Protein AF-A0A6A4H9W7-F1 (afdb_monomer_lite)

Organism: NCBI:txid1447944

Sequence (254 aa):
LDEHKLVAQNRPMTDRIWMNIAPTLEKIMEGIKAQRILRERDEMRRKRLIVLDDVLREFGYTQPRGYIAPPAVDLAPMAPFKAIILDVPVDQGAIREHFNDVLPNLPSICDQFRAEQKRRLIQLVRAEYGQDADEDHLHLATSIFRCSQCSKTLIYPETLDHECCTYPGWLSTTPWFRWGGGLVLDKTRSSLMTSLLDCCGLDPKTTTFESLQELNPLVECQTCKTDDYGRVFIRWPELVCFMLYSYLICHFTD

pLDDT: mean 81.55, std 14.86, range [28.44, 94.88]

Radius of gyration: 27.93 Å; chains: 1; bounding box: 68×49×84 Å

Foldseek 3Di:
DCPDPLNPDPDDDDPVSCVVCVVVVVVVVVVVVVVVVVVLLLVQLVLQLVLQQVLQVVVVVVDDPPDDFARSVQCCVPPPNVCVRRVPDSVVGNDNVSCVVVSVCRVVSRVVLVVVVLVVLQVLVCVPVNDPGDSLNQQFPLQWKAFQPPRDIDGPPVLRVDCVQRPDPSDDPDPCNHGPSGIHGDNVLSVVSCVVCVVVVHHRRNHGPVNCVVVFDWDWDPPDADPVPGTDIDTPVCVSVVVPPDPPPPDPDD

Structure (mmCIF, N/CA/C/O backbone):
data_AF-A0A6A4H9W7-F1
#
_entry.id   AF-A0A6A4H9W7-F1
#
loop_
_atom_site.group_PDB
_atom_site.id
_atom_site.type_symbol
_atom_site.label_atom_id
_atom_site.label_alt_id
_atom_site.label_comp_id
_atom_site.label_asym_id
_atom_site.label_entity_id
_atom_site.label_seq_id
_atom_site.pdbx_PDB_ins_code
_atom_site.Cartn_x
_atom_site.Cartn_y
_atom_site.Cartn_z
_atom_site.occupancy
_atom_site.B_iso_or_equiv
_atom_site.auth_seq_id
_atom_site.auth_comp_id
_atom_site.auth_asym_id
_atom_site.auth_atom_id
_atom_site.pdbx_PDB_model_num
ATOM 1 N N . LEU A 1 1 ? 20.939 17.093 -34.263 1.00 69.25 1 LEU A N 1
ATOM 2 C CA . LEU A 1 1 ? 22.351 17.087 -34.724 1.00 69.25 1 LEU A CA 1
ATOM 3 C C . LEU A 1 1 ? 22.573 18.145 -35.786 1.00 69.25 1 LEU A C 1
ATOM 5 O O . LEU A 1 1 ? 23.626 18.763 -35.776 1.00 69.25 1 LEU A O 1
ATOM 9 N N . ASP A 1 2 ? 21.574 18.376 -36.629 1.00 71.12 2 ASP A N 1
ATOM 10 C CA . ASP A 1 2 ? 21.617 19.299 -37.766 1.00 71.12 2 ASP A CA 1
ATOM 11 C C . ASP A 1 2 ? 21.993 20.740 -37.388 1.00 71.12 2 ASP A C 1
ATOM 13 O O . ASP A 1 2 ? 22.651 21.420 -38.161 1.00 71.12 2 ASP A O 1
ATOM 17 N N . GLU A 1 3 ? 21.684 21.175 -36.165 1.00 76.50 3 GLU A N 1
ATOM 18 C CA . GLU A 1 3 ? 22.042 22.504 -35.638 1.00 76.50 3 GLU A CA 1
ATOM 19 C C . GLU A 1 3 ? 23.391 22.540 -34.889 1.00 76.50 3 GLU A C 1
ATOM 21 O O . GLU A 1 3 ? 23.820 23.582 -34.392 1.00 76.50 3 GLU A O 1
ATOM 26 N N . HIS A 1 4 ? 24.085 21.407 -34.749 1.00 78.62 4 HIS A N 1
ATOM 27 C CA . HIS A 1 4 ? 25.337 21.352 -33.998 1.00 78.62 4 HIS A CA 1
ATOM 28 C C . HIS A 1 4 ? 26.438 22.110 -34.749 1.00 78.62 4 HIS A C 1
ATOM 30 O O . HIS A 1 4 ? 26.691 21.830 -35.914 1.00 78.62 4 HIS A O 1
ATOM 36 N N . LYS A 1 5 ? 27.179 22.999 -34.075 1.00 83.56 5 LYS A N 1
ATOM 37 C CA . LYS A 1 5 ? 28.224 23.875 -34.663 1.00 83.56 5 LYS A CA 1
ATOM 38 C C . LYS A 1 5 ? 29.310 23.184 -35.511 1.00 83.56 5 LYS A C 1
ATOM 40 O O . LYS A 1 5 ? 30.001 23.835 -36.289 1.00 83.56 5 LYS A O 1
ATOM 45 N N . LEU A 1 6 ? 29.519 21.878 -35.318 1.00 80.81 6 LEU A N 1
ATOM 46 C CA . LEU A 1 6 ? 30.457 21.080 -36.125 1.00 80.81 6 LEU A CA 1
ATOM 47 C C . LEU A 1 6 ? 29.834 20.538 -37.422 1.00 80.81 6 LEU A C 1
ATOM 49 O O . LEU A 1 6 ? 30.569 20.211 -38.342 1.00 80.81 6 LEU A O 1
ATOM 53 N N . VAL A 1 7 ? 28.505 20.449 -37.479 1.00 79.50 7 VAL A N 1
ATOM 54 C CA . VAL A 1 7 ? 27.709 19.956 -38.614 1.00 79.50 7 VAL A CA 1
ATOM 55 C C . VAL A 1 7 ? 27.140 21.134 -39.414 1.00 79.50 7 VAL A C 1
ATOM 57 O O . VAL A 1 7 ? 27.243 21.158 -40.635 1.00 79.50 7 VAL A O 1
ATOM 60 N N . ALA A 1 8 ? 26.627 22.158 -38.727 1.00 80.62 8 ALA A N 1
ATOM 61 C CA . ALA A 1 8 ? 26.077 23.383 -39.303 1.00 80.62 8 ALA A CA 1
ATOM 62 C C . ALA A 1 8 ? 27.180 24.389 -39.691 1.00 80.62 8 ALA A C 1
ATOM 64 O O . ALA A 1 8 ? 27.265 25.486 -39.136 1.00 80.62 8 ALA A O 1
ATOM 65 N N . GLN A 1 9 ? 28.074 24.006 -40.608 1.00 79.31 9 GLN A N 1
ATOM 66 C CA . GLN A 1 9 ? 29.119 24.892 -41.129 1.00 79.31 9 GLN A CA 1
ATOM 67 C C . GLN A 1 9 ? 28.846 25.269 -42.585 1.00 79.31 9 GLN A C 1
ATOM 69 O O . GLN A 1 9 ? 28.689 24.407 -43.439 1.00 79.31 9 GLN A O 1
ATOM 74 N N . ASN A 1 10 ? 28.915 26.566 -42.899 1.00 80.00 10 ASN A N 1
ATOM 75 C CA . ASN A 1 10 ? 28.773 27.081 -44.270 1.00 80.00 10 ASN A CA 1
ATOM 76 C C . ASN A 1 10 ? 30.019 26.837 -45.152 1.00 80.00 10 ASN A C 1
ATOM 78 O O . ASN A 1 10 ? 30.147 27.425 -46.224 1.00 80.00 10 ASN A O 1
ATOM 82 N N . ARG A 1 11 ? 30.982 26.029 -44.688 1.00 79.62 11 ARG A N 1
ATOM 83 C CA . ARG A 1 11 ? 32.226 25.715 -45.405 1.00 79.62 11 ARG A CA 1
ATOM 84 C C . ARG A 1 11 ? 32.108 24.332 -46.050 1.00 79.62 11 ARG A C 1
ATOM 86 O O . ARG A 1 11 ? 31.552 23.439 -45.416 1.00 79.62 11 ARG A O 1
ATOM 93 N N . PRO A 1 12 ? 32.656 24.127 -47.262 1.00 80.75 12 PRO A N 1
ATOM 94 C CA . PRO A 1 12 ? 32.635 22.819 -47.903 1.00 80.75 12 PRO A CA 1
ATOM 95 C C . PRO A 1 12 ? 33.362 21.786 -47.034 1.00 80.75 12 PRO A C 1
ATOM 97 O O . PRO A 1 12 ? 34.477 22.026 -46.561 1.00 80.75 12 PRO A O 1
ATOM 100 N N . MET A 1 13 ? 32.715 20.640 -46.820 1.00 83.31 13 MET A N 1
ATOM 101 C CA . MET A 1 13 ? 33.273 19.530 -46.054 1.00 83.31 13 MET A CA 1
ATOM 102 C C . MET A 1 13 ? 34.411 18.896 -46.858 1.00 83.31 13 MET A C 1
ATOM 104 O O . MET A 1 13 ? 34.181 18.311 -47.912 1.00 83.31 13 MET A O 1
ATOM 108 N N . THR A 1 14 ? 35.644 19.044 -46.377 1.00 89.88 14 THR A N 1
ATOM 109 C CA . THR A 1 14 ? 36.834 18.404 -46.963 1.00 89.88 14 THR A CA 1
ATOM 110 C C . THR A 1 14 ? 37.292 17.258 -46.074 1.00 89.88 14 THR A C 1
ATOM 112 O O . THR A 1 14 ? 37.045 17.297 -44.868 1.00 89.88 14 THR A O 1
ATOM 115 N N . ASP A 1 15 ? 38.032 16.292 -46.620 1.00 88.19 15 ASP A N 1
ATOM 116 C CA . ASP A 1 15 ? 38.557 15.149 -45.853 1.00 88.19 15 ASP A CA 1
ATOM 117 C C . ASP A 1 15 ? 39.353 15.589 -44.617 1.00 88.19 15 ASP A C 1
ATOM 119 O O . ASP A 1 15 ? 39.224 15.018 -43.536 1.00 88.19 15 ASP A O 1
ATOM 123 N N . ARG A 1 16 ? 40.113 16.685 -44.735 1.00 84.81 16 ARG A N 1
ATOM 124 C CA . ARG A 1 16 ? 40.860 17.272 -43.616 1.00 84.81 16 ARG A CA 1
ATOM 125 C C . ARG A 1 16 ? 39.945 17.835 -42.524 1.00 84.81 16 ARG A C 1
ATOM 127 O O . ARG A 1 16 ? 40.266 17.714 -41.345 1.00 84.81 16 ARG A O 1
ATOM 134 N N . ILE A 1 17 ? 38.840 18.488 -42.890 1.00 84.00 17 ILE A N 1
ATOM 135 C CA . ILE A 1 17 ? 37.857 18.993 -41.917 1.00 84.00 17 ILE A CA 1
ATOM 136 C C . ILE A 1 17 ? 37.134 17.812 -41.269 1.00 84.00 17 ILE A C 1
ATOM 138 O O . ILE A 1 17 ? 37.017 17.785 -40.045 1.00 84.00 17 ILE A O 1
ATOM 142 N N . TRP A 1 18 ? 36.739 16.817 -42.067 1.00 84.19 18 TRP A N 1
ATOM 143 C CA . TRP A 1 18 ? 36.105 15.590 -41.601 1.00 84.19 18 TRP A CA 1
ATOM 144 C C . TRP A 1 18 ? 36.966 14.853 -40.571 1.00 84.19 18 TRP A C 1
ATOM 146 O O . TRP A 1 18 ? 36.490 14.602 -39.469 1.00 84.19 18 TRP A O 1
ATOM 156 N N . MET A 1 19 ? 38.251 14.612 -40.856 1.00 90.69 19 MET A N 1
ATOM 157 C CA . MET A 1 19 ? 39.181 13.967 -39.916 1.00 90.69 19 MET A CA 1
ATOM 158 C C . MET A 1 19 ? 39.277 14.688 -38.563 1.00 90.69 19 MET A C 1
ATOM 160 O O . MET A 1 19 ? 39.480 14.042 -37.538 1.00 90.69 19 MET A O 1
ATOM 164 N N . ASN A 1 20 ? 39.110 16.014 -38.540 1.00 87.25 20 ASN A N 1
ATOM 165 C CA . ASN A 1 20 ? 39.153 16.793 -37.302 1.00 87.25 20 ASN A CA 1
ATOM 166 C C . ASN A 1 20 ? 37.836 16.737 -36.514 1.00 87.25 20 ASN A C 1
ATOM 168 O O . ASN A 1 20 ? 37.859 16.750 -35.283 1.00 87.25 20 ASN A O 1
ATOM 172 N N . ILE A 1 21 ? 36.685 16.711 -37.194 1.00 88.38 21 ILE A N 1
ATOM 173 C CA . ILE A 1 21 ? 35.373 16.740 -36.527 1.00 88.38 21 ILE A CA 1
ATOM 174 C C . ILE A 1 21 ? 34.824 15.342 -36.221 1.00 88.38 21 ILE A C 1
ATOM 176 O O . ILE A 1 21 ? 34.081 15.202 -35.248 1.00 88.38 21 ILE A O 1
ATOM 180 N N . ALA A 1 22 ? 35.199 14.318 -36.996 1.00 88.50 22 ALA A N 1
ATOM 181 C CA . ALA A 1 22 ? 34.663 12.961 -36.900 1.00 88.50 22 ALA A CA 1
ATOM 182 C C . ALA A 1 22 ? 34.799 12.355 -35.492 1.00 88.50 22 ALA A C 1
ATOM 184 O O . ALA A 1 22 ? 33.765 11.967 -34.954 1.00 88.50 22 ALA A O 1
ATOM 185 N N . PRO A 1 23 ? 35.960 12.401 -34.802 1.00 92.62 23 PRO A N 1
ATOM 186 C CA . PRO A 1 23 ? 36.072 11.833 -33.452 1.00 92.62 23 PRO A CA 1
ATOM 187 C C . PRO A 1 23 ? 35.140 12.506 -32.434 1.00 92.62 23 PRO A C 1
ATOM 189 O O . PRO A 1 23 ? 34.625 11.880 -31.507 1.00 92.62 23 PRO A O 1
ATOM 192 N N . THR A 1 24 ? 34.896 13.811 -32.602 1.00 88.88 24 THR A N 1
ATOM 193 C CA . THR A 1 24 ? 33.983 14.553 -31.723 1.00 88.88 24 THR A CA 1
ATOM 194 C C . THR A 1 24 ? 32.530 14.189 -32.015 1.00 88.88 24 THR A C 1
ATOM 196 O O . THR A 1 24 ? 31.740 14.023 -31.086 1.00 88.88 24 THR A O 1
ATOM 199 N N . LEU A 1 25 ? 32.170 14.051 -33.294 1.00 88.88 25 LEU A N 1
ATOM 200 C CA . LEU A 1 25 ? 30.832 13.630 -33.701 1.00 88.88 25 LEU A CA 1
ATOM 201 C C . LEU A 1 25 ? 30.546 12.184 -33.295 1.00 88.88 25 LEU A C 1
ATOM 203 O O . LEU A 1 25 ? 29.461 11.929 -32.789 1.00 88.88 25 LEU A O 1
ATOM 207 N N . GLU A 1 26 ? 31.506 11.271 -33.432 1.00 92.25 26 GLU A N 1
ATOM 208 C CA . GLU A 1 26 ? 31.395 9.882 -32.972 1.00 92.25 26 GLU A CA 1
ATOM 209 C C . GLU A 1 26 ? 31.066 9.824 -31.480 1.00 92.25 26 GLU A C 1
ATOM 211 O O . GLU A 1 26 ? 30.055 9.237 -31.101 1.00 92.25 26 GLU A O 1
ATOM 216 N N . LYS A 1 27 ? 31.809 10.558 -30.642 1.00 92.88 27 LYS A N 1
ATOM 217 C CA . LYS A 1 27 ? 31.527 10.651 -29.202 1.00 92.88 27 LYS A CA 1
ATOM 218 C C . LYS A 1 27 ? 30.125 11.199 -28.900 1.00 92.88 27 LYS A C 1
ATOM 220 O O . LYS A 1 27 ? 29.446 10.725 -27.988 1.00 92.88 27 LYS A O 1
ATOM 225 N N . ILE A 1 28 ? 29.672 12.208 -29.650 1.00 89.88 28 ILE A N 1
ATOM 226 C CA . ILE A 1 28 ? 28.313 12.758 -29.504 1.00 89.88 28 ILE A CA 1
ATOM 227 C C . ILE A 1 28 ? 27.265 11.709 -29.908 1.00 89.88 28 ILE A C 1
ATOM 229 O O . ILE A 1 28 ? 26.281 11.516 -29.193 1.00 89.88 28 ILE A O 1
ATOM 233 N N . MET A 1 29 ? 27.478 11.014 -31.026 1.00 89.81 29 MET A N 1
ATOM 234 C CA . MET A 1 29 ? 26.585 9.977 -31.546 1.00 89.81 29 MET A CA 1
ATOM 235 C C . MET A 1 29 ? 26.488 8.777 -30.604 1.00 89.81 29 MET A C 1
ATOM 237 O O . MET A 1 29 ? 25.392 8.257 -30.400 1.00 89.81 29 MET A O 1
ATOM 241 N N . GLU A 1 30 ? 27.592 8.369 -29.982 1.00 94.88 30 GLU A N 1
ATOM 242 C CA . GLU A 1 30 ? 27.612 7.341 -28.938 1.00 94.88 30 GLU A CA 1
ATOM 243 C C . GLU A 1 30 ? 26.755 7.748 -27.737 1.00 94.88 30 GLU A C 1
ATOM 245 O O . GLU A 1 30 ? 25.918 6.964 -27.282 1.00 94.88 30 GLU A O 1
ATOM 250 N N . GLY A 1 31 ? 26.888 8.996 -27.274 1.00 92.44 31 GLY A N 1
ATOM 251 C CA . GLY A 1 31 ? 26.052 9.541 -26.203 1.00 92.44 31 GLY A CA 1
ATOM 252 C C . GLY A 1 31 ? 24.564 9.553 -26.568 1.00 92.44 31 GLY A C 1
ATOM 253 O O . GLY A 1 31 ? 23.723 9.107 -25.785 1.00 92.44 31 GLY A O 1
ATOM 254 N N . ILE A 1 32 ? 24.227 9.996 -27.782 1.00 90.94 32 ILE A N 1
ATOM 255 C CA . ILE A 1 32 ? 22.845 10.005 -28.284 1.00 90.94 32 ILE A CA 1
ATOM 256 C C . ILE A 1 32 ? 22.293 8.580 -28.392 1.00 90.94 32 ILE A C 1
ATOM 258 O O . ILE A 1 32 ? 21.160 8.334 -27.979 1.00 90.94 32 ILE A O 1
ATOM 262 N N . LYS A 1 33 ? 23.083 7.628 -28.903 1.00 92.25 33 LYS A N 1
ATOM 263 C CA . LYS A 1 33 ? 22.702 6.214 -29.002 1.00 92.25 33 LYS A CA 1
ATOM 264 C C . LYS A 1 33 ? 22.449 5.612 -27.621 1.00 92.25 33 LYS A C 1
ATOM 266 O O . LYS A 1 33 ? 21.430 4.951 -27.440 1.00 92.25 33 LYS A O 1
ATOM 271 N N . ALA A 1 34 ? 23.318 5.874 -26.645 1.00 93.06 34 ALA A N 1
ATOM 272 C CA . ALA A 1 34 ? 23.137 5.408 -25.272 1.00 93.06 34 ALA A CA 1
ATOM 273 C C . ALA A 1 34 ? 21.833 5.949 -24.659 1.00 93.06 34 ALA A C 1
ATOM 275 O O . ALA A 1 34 ? 21.032 5.180 -24.129 1.00 93.06 34 ALA A O 1
ATOM 276 N N . GLN A 1 35 ? 21.564 7.249 -24.816 1.00 89.44 35 GLN A N 1
ATOM 277 C CA . GLN A 1 35 ? 20.316 7.876 -24.364 1.00 89.44 35 GLN A CA 1
ATOM 278 C C . GLN A 1 35 ? 19.082 7.327 -25.092 1.00 89.44 35 GLN A C 1
ATOM 280 O O . GLN A 1 35 ? 18.021 7.166 -24.490 1.00 89.44 35 GLN A O 1
ATOM 285 N N . ARG A 1 36 ? 19.194 7.022 -26.391 1.00 92.31 36 ARG A N 1
ATOM 286 C CA . ARG A 1 36 ? 18.116 6.390 -27.162 1.00 92.31 36 ARG A CA 1
ATOM 287 C C . ARG A 1 36 ? 17.779 5.006 -26.605 1.00 92.31 36 ARG A C 1
ATOM 289 O O . ARG A 1 36 ? 16.614 4.753 -26.333 1.00 92.31 36 ARG A O 1
ATOM 296 N N . ILE A 1 37 ? 18.788 4.166 -26.360 1.00 89.81 37 ILE A N 1
ATOM 297 C CA . ILE A 1 37 ? 18.612 2.810 -25.814 1.00 89.81 37 ILE A CA 1
ATOM 298 C C . ILE A 1 37 ? 17.965 2.848 -24.424 1.00 89.81 37 ILE A C 1
ATOM 300 O O . ILE A 1 37 ? 17.087 2.036 -24.140 1.00 89.81 37 ILE A O 1
ATOM 304 N N . LEU A 1 38 ? 18.375 3.779 -23.554 1.00 88.31 38 LEU A N 1
ATOM 305 C CA . LEU A 1 38 ? 17.760 3.940 -22.232 1.00 88.31 38 LEU A CA 1
ATOM 306 C C . LEU A 1 38 ? 16.280 4.325 -22.346 1.00 88.31 38 LEU A C 1
ATOM 308 O O . LEU A 1 38 ? 15.437 3.661 -21.750 1.00 88.31 38 LEU A O 1
ATOM 312 N N . ARG A 1 39 ? 15.955 5.320 -23.182 1.00 86.94 39 ARG A N 1
ATOM 313 C CA . ARG A 1 39 ? 14.565 5.741 -23.418 1.00 86.94 39 ARG A CA 1
ATOM 314 C C . ARG A 1 39 ? 13.701 4.622 -23.993 1.00 86.94 39 ARG A C 1
ATOM 316 O O . ARG A 1 39 ? 12.603 4.406 -23.500 1.00 86.94 39 ARG A O 1
ATOM 323 N N . GLU A 1 40 ? 14.198 3.899 -24.995 1.00 89.94 40 GLU A N 1
ATOM 324 C CA . GLU A 1 40 ? 13.488 2.764 -25.603 1.00 89.94 40 GLU A CA 1
ATOM 325 C C . GLU A 1 40 ? 13.207 1.661 -24.570 1.00 89.94 40 GLU A C 1
ATOM 327 O O . GLU A 1 40 ? 12.103 1.116 -24.523 1.00 89.94 40 GLU A O 1
ATOM 332 N N . ARG A 1 41 ? 14.178 1.361 -23.696 1.00 87.19 41 ARG A N 1
ATOM 333 C CA . ARG A 1 41 ? 14.009 0.393 -22.603 1.00 87.19 41 ARG A CA 1
ATOM 334 C C . ARG A 1 41 ? 12.977 0.852 -21.579 1.00 87.19 41 ARG A C 1
ATOM 336 O O . ARG A 1 41 ? 12.121 0.057 -21.199 1.00 87.19 41 ARG A O 1
ATOM 343 N N . ASP A 1 42 ? 13.039 2.105 -21.142 1.00 84.88 42 ASP A N 1
ATOM 344 C CA . ASP A 1 42 ? 12.112 2.635 -20.139 1.00 84.88 42 ASP A CA 1
ATOM 345 C C . ASP A 1 42 ? 10.689 2.762 -20.690 1.00 84.88 42 ASP A C 1
ATOM 347 O O . ASP A 1 42 ? 9.728 2.376 -20.021 1.00 84.88 42 ASP A O 1
ATOM 351 N N . GLU A 1 43 ? 10.536 3.199 -21.942 1.00 86.44 43 GLU A N 1
ATOM 352 C CA . GLU A 1 43 ? 9.240 3.213 -22.618 1.00 86.44 43 GLU A CA 1
ATOM 353 C C . GLU A 1 43 ? 8.658 1.798 -22.721 1.00 86.44 43 GLU A C 1
ATOM 355 O O . GLU A 1 43 ? 7.465 1.599 -22.473 1.00 86.44 43 GLU A O 1
ATOM 360 N N . MET A 1 44 ? 9.490 0.803 -23.041 1.00 89.94 44 MET A N 1
ATOM 361 C CA . MET A 1 44 ? 9.030 -0.576 -23.145 1.00 89.94 44 MET A CA 1
ATOM 362 C C . MET A 1 44 ? 8.622 -1.161 -21.792 1.00 89.94 44 MET A C 1
ATOM 364 O O . MET A 1 44 ? 7.556 -1.765 -21.683 1.00 89.94 44 MET A O 1
ATOM 368 N N . ARG A 1 45 ? 9.411 -0.925 -20.739 1.00 87.94 45 ARG A N 1
ATOM 369 C CA 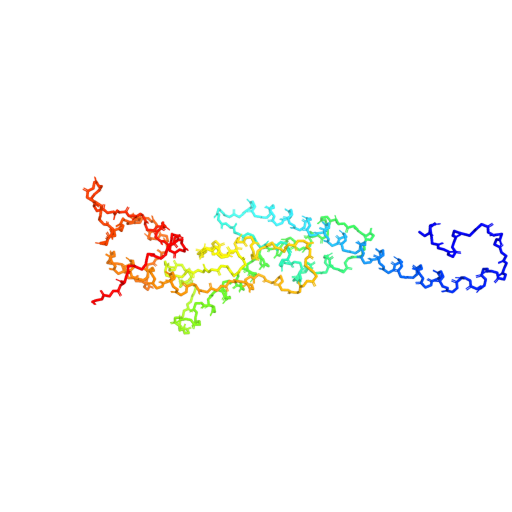. ARG A 1 45 ? 9.052 -1.307 -19.363 1.00 87.94 45 ARG A CA 1
ATOM 370 C C . ARG A 1 45 ? 7.717 -0.700 -18.955 1.00 87.94 45 ARG A C 1
ATOM 372 O O . ARG A 1 45 ? 6.864 -1.409 -18.431 1.00 87.94 45 ARG A O 1
ATOM 379 N N . ARG A 1 46 ? 7.501 0.581 -19.265 1.00 85.44 46 ARG A N 1
ATOM 380 C CA . ARG A 1 46 ? 6.238 1.277 -18.997 1.00 85.44 46 ARG A CA 1
ATOM 381 C C . ARG A 1 46 ? 5.060 0.617 -19.714 1.00 85.44 46 ARG A C 1
ATOM 383 O O . ARG A 1 46 ? 4.028 0.387 -19.095 1.00 85.44 46 ARG A O 1
ATOM 390 N N . LYS A 1 47 ? 5.213 0.276 -20.997 1.00 87.88 47 LYS A N 1
ATOM 391 C CA . LYS A 1 47 ? 4.174 -0.438 -21.760 1.00 87.88 47 LYS A CA 1
ATOM 392 C C . LYS A 1 47 ? 3.858 -1.803 -21.141 1.00 87.88 47 LYS A C 1
ATOM 394 O O . LYS A 1 47 ? 2.692 -2.147 -21.012 1.00 87.88 47 LYS A O 1
ATOM 399 N N . ARG A 1 48 ? 4.870 -2.554 -20.701 1.00 90.19 48 ARG A N 1
ATOM 400 C CA . ARG A 1 48 ? 4.673 -3.861 -20.050 1.00 90.19 48 ARG A CA 1
ATOM 401 C C . ARG A 1 48 ? 4.019 -3.759 -18.672 1.00 90.19 48 ARG A C 1
ATOM 403 O O . ARG A 1 48 ? 3.213 -4.616 -18.335 1.00 90.19 48 ARG A O 1
ATOM 410 N N . LEU A 1 49 ? 4.332 -2.718 -17.897 1.00 88.44 49 LEU A N 1
ATOM 411 C CA . LEU A 1 49 ? 3.666 -2.444 -16.620 1.00 88.44 49 LEU A CA 1
ATOM 412 C C . LEU A 1 49 ? 2.172 -2.170 -16.802 1.00 88.44 49 LEU A C 1
ATOM 414 O O . LEU A 1 49 ? 1.384 -2.657 -16.005 1.00 88.44 49 LEU A O 1
ATOM 418 N N . ILE A 1 50 ? 1.786 -1.450 -17.862 1.00 89.00 50 ILE A N 1
ATOM 419 C CA . ILE A 1 50 ? 0.369 -1.224 -18.197 1.00 89.00 50 ILE A CA 1
ATOM 420 C C . ILE A 1 50 ? -0.333 -2.557 -18.485 1.00 89.00 50 ILE A C 1
ATOM 422 O O . ILE A 1 50 ? -1.406 -2.805 -17.955 1.00 89.00 50 ILE A O 1
ATOM 426 N N . VAL A 1 51 ? 0.303 -3.449 -19.251 1.00 91.88 51 VAL A N 1
ATOM 427 C CA . VAL A 1 51 ? -0.254 -4.785 -19.525 1.00 91.88 51 VAL A CA 1
ATOM 428 C C . VAL A 1 51 ? -0.408 -5.610 -18.242 1.00 91.88 51 VAL A C 1
ATOM 430 O O . VAL A 1 51 ? -1.419 -6.287 -18.069 1.00 91.88 51 VAL A O 1
ATOM 433 N N . LEU A 1 52 ? 0.568 -5.553 -17.329 1.00 90.38 52 LEU A N 1
ATOM 434 C CA . LEU A 1 52 ? 0.467 -6.221 -16.029 1.00 90.38 52 LEU A CA 1
ATOM 435 C C . LEU A 1 52 ? -0.657 -5.626 -15.167 1.00 90.38 52 LEU A C 1
ATOM 437 O O . LEU A 1 52 ? -1.365 -6.378 -14.504 1.00 90.38 52 LEU A O 1
ATOM 441 N N . ASP A 1 53 ? -0.840 -4.306 -15.186 1.00 88.88 53 ASP A N 1
ATOM 442 C CA . ASP A 1 53 ? -1.940 -3.638 -14.483 1.00 88.88 53 ASP A CA 1
ATOM 443 C C . ASP A 1 53 ? -3.307 -4.111 -14.994 1.00 88.88 53 ASP A C 1
ATOM 445 O O . ASP A 1 53 ? -4.172 -4.468 -14.196 1.00 88.88 53 ASP A O 1
ATOM 449 N N . ASP A 1 54 ? -3.476 -4.222 -16.315 1.00 90.44 54 ASP A N 1
ATOM 450 C CA . ASP A 1 54 ? -4.703 -4.747 -16.923 1.00 90.44 54 ASP A CA 1
ATOM 451 C C . ASP A 1 54 ? -4.961 -6.208 -16.512 1.00 90.44 54 ASP A C 1
ATOM 453 O O . ASP A 1 54 ? -6.075 -6.565 -16.125 1.00 90.44 54 ASP A O 1
ATOM 457 N N . VAL A 1 55 ? -3.920 -7.048 -16.516 1.00 91.88 55 VAL A N 1
ATOM 458 C CA . VAL A 1 55 ? -3.991 -8.441 -16.040 1.00 91.88 55 VAL A CA 1
ATOM 459 C C . VAL A 1 55 ? -4.412 -8.514 -14.568 1.00 91.88 55 VAL A C 1
ATOM 461 O O . VAL A 1 55 ? -5.275 -9.317 -14.210 1.00 91.88 55 VAL A O 1
ATOM 464 N N . LEU A 1 56 ? -3.818 -7.686 -13.706 1.00 90.06 56 LEU A N 1
ATOM 465 C CA . LEU A 1 56 ? -4.132 -7.644 -12.276 1.00 90.06 56 LEU A CA 1
ATOM 466 C C . LEU A 1 56 ? -5.549 -7.141 -12.017 1.00 90.06 56 LEU A C 1
ATOM 468 O O . LEU A 1 56 ? -6.231 -7.656 -11.131 1.00 90.06 56 LEU A O 1
ATOM 472 N N . ARG A 1 57 ? -6.012 -6.174 -12.809 1.00 89.62 57 ARG A N 1
ATOM 473 C CA . ARG A 1 57 ? -7.375 -5.651 -12.741 1.00 89.62 57 ARG A CA 1
ATOM 474 C C . ARG A 1 57 ? -8.401 -6.715 -13.110 1.00 89.62 57 ARG A C 1
ATOM 476 O O . ARG A 1 57 ? -9.375 -6.899 -12.384 1.00 89.62 57 ARG A O 1
ATOM 483 N N . GLU A 1 58 ? -8.161 -7.451 -14.192 1.00 90.50 58 GLU A N 1
ATOM 484 C CA . GLU A 1 58 ? -9.016 -8.570 -14.594 1.00 90.50 58 GLU A CA 1
ATOM 485 C C . GLU A 1 58 ? -9.036 -9.686 -13.555 1.00 90.50 58 GLU A C 1
ATOM 487 O O . GLU A 1 58 ? -10.103 -10.196 -13.213 1.00 90.50 58 GLU A O 1
ATOM 492 N N . PHE A 1 59 ? -7.871 -10.025 -13.003 1.00 90.69 59 PHE A N 1
ATOM 493 C CA . PHE A 1 59 ? -7.792 -10.954 -11.889 1.00 90.69 59 PHE A CA 1
ATOM 494 C C . PHE A 1 59 ? -8.604 -10.450 -10.691 1.00 90.69 59 PHE A C 1
ATOM 496 O O . PHE A 1 59 ? -9.394 -11.214 -10.140 1.00 90.69 59 PHE A O 1
ATOM 503 N N . GLY A 1 60 ? -8.506 -9.166 -10.344 1.00 89.88 60 GLY A N 1
ATOM 504 C CA . GLY A 1 60 ? -9.293 -8.537 -9.283 1.00 89.88 60 GLY A CA 1
ATOM 505 C C . GLY A 1 60 ? -10.807 -8.697 -9.462 1.00 89.88 60 GLY A C 1
ATOM 506 O O . GLY A 1 60 ? -11.504 -8.943 -8.481 1.00 89.88 60 GLY A O 1
ATOM 507 N N . TYR A 1 61 ? -11.327 -8.665 -10.696 1.00 89.75 61 TYR A N 1
ATOM 508 C CA . TYR A 1 61 ? -12.754 -8.910 -10.962 1.00 89.75 61 TYR A CA 1
ATOM 509 C C . TYR A 1 61 ? -13.213 -10.337 -10.639 1.00 89.75 61 TYR A C 1
ATOM 511 O O . TYR A 1 61 ? -14.404 -10.561 -10.432 1.00 89.75 61 TYR A O 1
ATOM 519 N N . THR A 1 62 ? -12.292 -11.302 -10.585 1.00 91.56 62 THR A N 1
ATOM 520 C CA . THR A 1 62 ? -12.598 -12.692 -10.199 1.00 91.56 62 THR A CA 1
ATOM 521 C C . THR A 1 62 ? -12.617 -12.905 -8.684 1.00 91.56 62 THR A C 1
ATOM 523 O O . THR A 1 62 ? -12.994 -13.981 -8.223 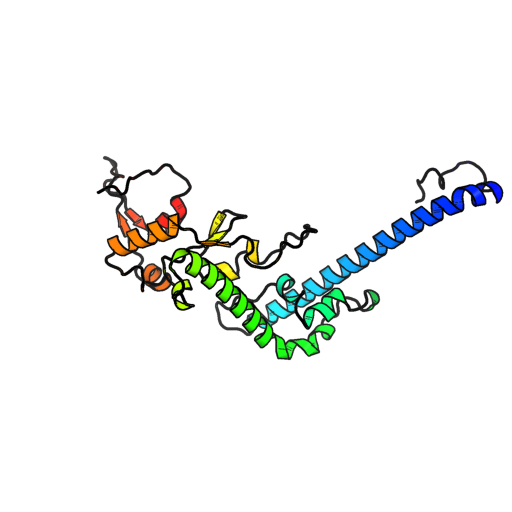1.00 91.56 62 THR A O 1
ATOM 526 N N . GLN A 1 63 ? -12.203 -11.903 -7.904 1.00 90.31 63 GLN A N 1
ATOM 527 C CA . GLN A 1 63 ? -12.042 -12.010 -6.458 1.00 90.31 63 GLN A CA 1
ATOM 528 C C . GLN A 1 63 ? -13.283 -11.519 -5.691 1.00 90.31 63 GLN A C 1
ATOM 530 O O . GLN A 1 63 ? -14.114 -10.786 -6.237 1.00 90.31 63 GLN A O 1
ATOM 535 N N . PRO A 1 64 ? -13.435 -11.901 -4.406 1.00 89.62 64 PRO A N 1
ATOM 536 C CA . PRO A 1 64 ? -14.500 -11.384 -3.553 1.00 89.62 64 PRO A CA 1
ATOM 537 C C . PRO A 1 64 ? -14.474 -9.855 -3.424 1.00 89.62 64 PRO A C 1
ATOM 539 O O . PRO A 1 64 ? -13.436 -9.208 -3.574 1.00 89.62 64 PRO A O 1
ATOM 542 N N . ARG A 1 65 ? -15.625 -9.268 -3.071 1.00 83.44 65 ARG A N 1
ATOM 543 C CA . ARG A 1 65 ? -15.712 -7.831 -2.769 1.00 83.44 65 ARG A CA 1
ATOM 544 C C . ARG A 1 65 ? -14.737 -7.458 -1.650 1.00 83.44 65 ARG A C 1
ATOM 546 O O . ARG A 1 65 ? -14.618 -8.184 -0.669 1.00 83.44 65 ARG A O 1
ATOM 553 N N . GLY A 1 66 ? -14.073 -6.315 -1.805 1.00 78.62 66 GLY A N 1
ATOM 554 C CA . GLY A 1 66 ? -13.060 -5.837 -0.859 1.00 78.62 66 GLY A CA 1
ATOM 555 C C . GLY A 1 66 ? -11.664 -6.430 -1.073 1.00 78.62 66 GLY A C 1
ATOM 556 O O . GLY A 1 66 ? -10.750 -6.102 -0.323 1.00 78.62 66 GLY A O 1
ATOM 557 N N . TYR A 1 67 ? -11.464 -7.276 -2.091 1.00 85.31 67 TYR A N 1
ATOM 558 C CA . TYR A 1 67 ? -10.126 -7.707 -2.482 1.00 85.31 67 TYR A CA 1
ATOM 559 C C . TYR A 1 67 ? -9.301 -6.526 -3.009 1.00 85.31 67 TYR A C 1
ATOM 561 O O . TYR A 1 67 ? -9.681 -5.883 -3.987 1.00 85.31 67 TYR A O 1
ATOM 569 N N . ILE A 1 68 ? -8.146 -6.282 -2.387 1.00 83.25 68 ILE A N 1
ATOM 570 C CA . ILE A 1 68 ? -7.179 -5.267 -2.814 1.00 83.25 68 ILE A CA 1
ATOM 571 C C . ILE A 1 68 ? -6.047 -5.978 -3.557 1.00 83.25 68 ILE A C 1
ATOM 573 O O . ILE A 1 68 ? -5.288 -6.753 -2.962 1.00 83.25 68 ILE A O 1
ATOM 577 N N . ALA A 1 69 ? -5.962 -5.739 -4.866 1.00 83.94 69 ALA A N 1
ATOM 578 C CA . ALA A 1 69 ? -4.903 -6.284 -5.702 1.00 83.94 69 ALA A CA 1
ATOM 579 C C . ALA A 1 69 ? -3.582 -5.533 -5.454 1.00 83.94 69 ALA A C 1
ATOM 581 O O . ALA A 1 69 ? -3.596 -4.311 -5.305 1.00 83.94 69 ALA A O 1
ATOM 582 N N . PRO A 1 70 ? -2.431 -6.228 -5.437 1.00 86.19 70 PRO A N 1
ATOM 583 C CA . PRO A 1 70 ? -1.138 -5.557 -5.436 1.00 86.19 70 PRO A CA 1
ATOM 584 C C . PRO A 1 70 ? -0.991 -4.668 -6.677 1.00 86.19 70 PRO A C 1
ATOM 586 O O . PRO A 1 70 ? -1.404 -5.084 -7.762 1.00 86.19 70 PRO A O 1
ATOM 589 N N . PRO A 1 71 ? -0.351 -3.496 -6.574 1.00 82.12 71 PRO A N 1
ATOM 590 C CA . PRO A 1 71 ? -0.065 -2.683 -7.745 1.00 82.12 71 PRO A CA 1
ATOM 591 C C . PRO A 1 71 ? 1.007 -3.359 -8.613 1.00 82.12 71 PRO A C 1
ATOM 593 O O . PRO A 1 71 ? 1.959 -3.969 -8.112 1.00 82.12 71 PRO A O 1
ATOM 596 N N . ALA A 1 72 ? 0.896 -3.206 -9.935 1.00 84.38 72 ALA A N 1
ATOM 597 C CA . ALA A 1 72 ? 1.816 -3.821 -10.899 1.00 84.38 72 ALA A CA 1
ATOM 598 C C . ALA A 1 72 ? 3.292 -3.503 -10.613 1.00 84.38 72 ALA A C 1
ATOM 600 O O . ALA A 1 72 ? 4.177 -4.329 -10.831 1.00 84.38 72 ALA A O 1
ATOM 601 N N . VAL A 1 73 ? 3.560 -2.307 -10.094 1.00 79.19 73 VAL A N 1
ATOM 602 C CA . VAL A 1 73 ? 4.906 -1.799 -9.811 1.00 79.19 73 VAL A CA 1
ATOM 603 C C . VAL A 1 73 ? 5.598 -2.513 -8.652 1.00 79.19 73 VAL A C 1
ATOM 605 O O . VAL A 1 73 ? 6.820 -2.638 -8.671 1.00 79.19 73 VAL A O 1
ATOM 608 N N . ASP A 1 74 ? 4.836 -3.031 -7.688 1.00 81.25 74 ASP A N 1
ATOM 609 C CA . ASP A 1 74 ? 5.368 -3.802 -6.566 1.00 81.25 74 ASP A CA 1
ATOM 610 C C . ASP A 1 74 ? 5.629 -5.260 -6.963 1.00 81.25 74 ASP A C 1
ATOM 612 O O . ASP A 1 74 ? 6.570 -5.882 -6.464 1.00 81.25 74 ASP A O 1
ATOM 616 N N . LEU A 1 75 ? 4.834 -5.801 -7.893 1.00 85.31 75 LEU A N 1
ATOM 617 C CA . LEU A 1 75 ? 5.043 -7.147 -8.430 1.00 85.31 75 LEU A CA 1
ATOM 618 C C . LEU A 1 75 ? 6.140 -7.192 -9.494 1.00 85.31 75 LEU A C 1
ATOM 620 O O . LEU A 1 75 ? 6.854 -8.185 -9.588 1.00 85.31 75 LEU A O 1
ATOM 624 N N . ALA A 1 76 ? 6.326 -6.121 -10.267 1.00 84.31 76 ALA A N 1
ATOM 625 C CA . ALA A 1 76 ? 7.335 -6.030 -11.319 1.00 84.31 76 ALA A CA 1
ATOM 626 C C . ALA A 1 76 ? 8.768 -6.423 -10.902 1.00 84.31 76 ALA A C 1
ATOM 628 O O . ALA A 1 76 ? 9.435 -7.079 -11.698 1.00 84.31 76 ALA A O 1
ATOM 629 N N . PRO A 1 77 ? 9.292 -6.078 -9.708 1.00 80.81 77 PRO A N 1
ATOM 630 C CA . PRO A 1 77 ? 10.612 -6.539 -9.271 1.00 80.81 77 PRO A CA 1
ATOM 631 C C . PRO A 1 77 ? 10.641 -7.994 -8.770 1.00 80.81 77 PRO A C 1
ATOM 633 O O . PRO A 1 77 ? 11.732 -8.522 -8.540 1.00 80.81 77 PRO A O 1
ATOM 636 N N . MET A 1 78 ? 9.491 -8.647 -8.581 1.00 83.69 78 MET A N 1
ATOM 637 C CA . MET A 1 78 ? 9.385 -10.021 -8.083 1.00 83.69 78 MET A CA 1
ATOM 638 C C . MET A 1 78 ? 9.482 -11.034 -9.227 1.00 83.69 78 MET A C 1
ATOM 640 O O . MET A 1 78 ? 9.044 -10.781 -10.348 1.00 83.69 78 MET A O 1
ATOM 644 N N . ALA A 1 79 ? 10.038 -12.216 -8.956 1.00 85.38 79 ALA A N 1
ATOM 645 C CA . ALA A 1 79 ? 9.921 -13.325 -9.896 1.00 85.38 79 ALA A CA 1
ATOM 646 C C . ALA A 1 79 ? 8.461 -13.824 -9.930 1.00 85.38 79 ALA A C 1
ATOM 648 O O . ALA A 1 79 ? 7.820 -13.865 -8.880 1.00 85.38 79 ALA A O 1
ATOM 649 N N . PRO A 1 80 ? 7.933 -14.224 -11.097 1.00 89.75 80 PRO A N 1
ATOM 650 C CA . PRO A 1 80 ? 8.578 -14.230 -12.416 1.00 89.75 80 PRO A CA 1
ATOM 651 C C . PRO A 1 80 ? 8.405 -12.920 -13.219 1.00 89.75 80 PRO A C 1
ATOM 653 O O . PRO A 1 80 ? 9.019 -12.778 -14.275 1.00 89.75 80 PRO A O 1
ATOM 656 N N . PHE A 1 81 ? 7.632 -11.940 -12.734 1.00 88.94 81 PHE A N 1
ATOM 657 C CA . PHE A 1 81 ? 7.354 -10.684 -13.453 1.00 88.94 81 PHE A CA 1
ATOM 658 C C . PHE A 1 81 ? 8.612 -9.902 -13.828 1.00 88.94 81 PHE A C 1
ATOM 660 O O . PHE A 1 81 ? 8.679 -9.347 -14.921 1.00 88.94 81 PHE A O 1
ATOM 667 N N . LYS A 1 82 ? 9.640 -9.915 -12.977 1.00 88.00 82 LYS A N 1
ATOM 668 C CA . LYS A 1 82 ? 10.924 -9.256 -13.233 1.00 88.00 82 LYS A CA 1
ATOM 669 C C . LYS A 1 82 ? 11.528 -9.651 -14.576 1.00 88.00 82 LYS A C 1
ATOM 671 O O . LYS A 1 82 ? 11.974 -8.770 -15.307 1.00 88.00 82 LYS A O 1
ATOM 676 N N . ALA A 1 83 ? 11.485 -10.938 -14.917 1.00 88.75 83 ALA A N 1
ATOM 677 C CA . ALA A 1 83 ? 12.018 -11.432 -16.182 1.00 88.75 83 ALA A CA 1
ATOM 678 C C . ALA A 1 83 ? 11.230 -10.870 -17.375 1.00 88.75 83 ALA A C 1
ATOM 680 O O . ALA A 1 83 ? 11.811 -10.401 -18.351 1.00 88.75 83 ALA A O 1
ATOM 681 N N . ILE A 1 84 ? 9.902 -10.823 -17.263 1.00 89.31 84 ILE A N 1
ATOM 682 C CA . ILE A 1 84 ? 9.020 -10.309 -18.316 1.00 89.31 84 ILE A CA 1
ATOM 683 C C . ILE A 1 84 ? 9.197 -8.794 -18.491 1.00 89.31 84 ILE A C 1
ATOM 685 O O . ILE A 1 84 ? 9.343 -8.293 -19.607 1.00 89.31 84 ILE A O 1
ATOM 689 N N . ILE A 1 85 ? 9.201 -8.044 -17.387 1.00 87.31 85 ILE A N 1
ATOM 690 C CA . ILE A 1 85 ? 9.244 -6.581 -17.414 1.00 87.31 85 ILE A CA 1
ATOM 691 C C . ILE A 1 85 ? 10.641 -6.075 -17.792 1.00 87.31 85 ILE A C 1
ATOM 693 O O . ILE A 1 85 ? 10.752 -5.193 -18.648 1.00 87.31 85 ILE A O 1
ATOM 697 N N . LEU A 1 86 ? 11.701 -6.614 -17.177 1.00 81.19 86 LEU A N 1
ATOM 698 C CA . LEU A 1 86 ? 13.060 -6.076 -17.291 1.0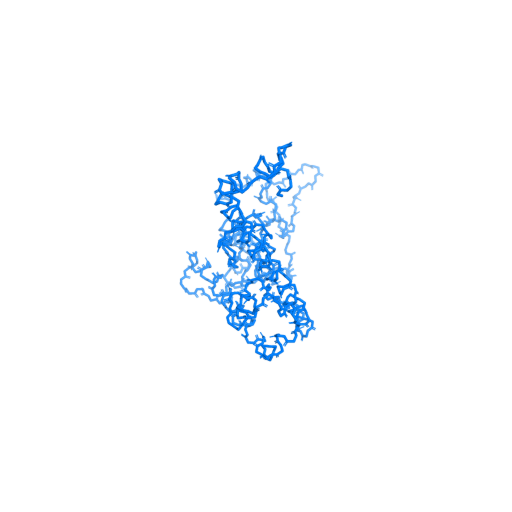0 81.19 86 LEU A CA 1
ATOM 699 C C . LEU A 1 86 ? 13.933 -6.781 -18.331 1.00 81.19 86 LEU A C 1
ATOM 701 O O . LEU A 1 86 ? 14.742 -6.092 -18.957 1.00 81.19 86 LEU A O 1
ATOM 705 N N . ASP A 1 87 ? 13.778 -8.097 -18.509 1.00 81.38 87 ASP A N 1
ATOM 706 C CA . ASP A 1 87 ? 14.757 -8.911 -19.244 1.00 81.38 87 ASP A CA 1
ATOM 707 C C . ASP A 1 87 ? 14.325 -9.217 -20.689 1.00 81.38 87 ASP A C 1
ATOM 709 O O . ASP A 1 87 ? 15.184 -9.409 -21.551 1.00 81.38 87 ASP A O 1
ATOM 713 N N . VAL A 1 88 ? 13.020 -9.190 -20.998 1.00 84.31 88 VAL A N 1
ATOM 714 C CA . VAL A 1 88 ? 12.532 -9.387 -22.376 1.00 84.31 88 VAL A CA 1
ATOM 715 C C . VAL A 1 88 ? 13.082 -8.282 -23.301 1.00 84.31 88 VAL A C 1
ATOM 717 O O . VAL A 1 88 ? 12.907 -7.091 -23.005 1.00 84.31 88 VAL A O 1
ATOM 720 N N . PRO A 1 89 ? 13.710 -8.628 -24.440 1.00 87.31 89 PRO A N 1
ATOM 721 C CA . PRO A 1 89 ? 14.210 -7.662 -25.421 1.00 87.31 89 PRO A CA 1
ATOM 722 C C . PRO A 1 89 ? 13.152 -6.652 -25.897 1.00 87.31 89 PRO A C 1
ATOM 724 O O . PRO A 1 89 ? 11.963 -6.956 -25.957 1.00 87.31 89 PRO A O 1
ATOM 727 N N . VAL A 1 90 ? 13.564 -5.414 -26.197 1.00 86.88 90 VAL A N 1
ATOM 728 C CA . VAL A 1 90 ? 12.638 -4.304 -26.523 1.00 86.88 90 VAL A CA 1
ATOM 729 C C . VAL A 1 90 ? 11.855 -4.554 -27.818 1.00 86.88 90 VAL A C 1
ATOM 731 O O . VAL A 1 90 ? 10.690 -4.179 -27.920 1.00 86.88 90 VAL A O 1
ATOM 734 N N . ASP A 1 91 ? 12.477 -5.211 -28.789 1.00 86.19 91 ASP A N 1
ATOM 735 C CA . ASP A 1 91 ? 11.911 -5.580 -30.091 1.00 86.19 91 ASP A CA 1
ATOM 736 C C . ASP A 1 91 ? 10.768 -6.601 -29.999 1.00 86.19 91 ASP A C 1
ATOM 738 O O . ASP A 1 91 ? 9.924 -6.649 -30.889 1.00 86.19 91 ASP A O 1
ATOM 742 N N . GLN A 1 92 ? 10.677 -7.349 -28.897 1.00 84.44 92 GLN A N 1
ATOM 743 C CA . GLN A 1 92 ? 9.554 -8.251 -28.618 1.00 84.44 92 GLN A CA 1
ATOM 744 C C . GLN A 1 92 ? 8.330 -7.525 -28.033 1.00 84.44 92 GLN A C 1
ATOM 746 O O . GLN A 1 92 ? 7.310 -8.149 -27.771 1.00 84.44 92 GLN A O 1
ATOM 751 N N . GLY A 1 93 ? 8.399 -6.209 -27.813 1.00 83.31 93 GLY A N 1
ATOM 752 C CA . GLY A 1 93 ? 7.239 -5.405 -27.430 1.00 83.31 93 GLY A CA 1
ATOM 753 C C . GLY A 1 93 ? 6.677 -5.681 -26.025 1.00 83.31 93 GLY A C 1
ATOM 754 O O . GLY A 1 93 ? 7.327 -6.266 -25.148 1.00 83.31 93 GLY A O 1
ATOM 755 N N . ALA A 1 94 ? 5.455 -5.189 -25.805 1.00 82.75 94 ALA A N 1
ATOM 756 C CA . ALA A 1 94 ? 4.652 -5.399 -24.602 1.00 82.75 94 ALA A CA 1
ATOM 757 C C . ALA A 1 94 ? 3.462 -6.296 -24.955 1.00 82.75 94 ALA A C 1
ATOM 759 O O . ALA A 1 94 ? 2.370 -5.819 -25.252 1.00 82.75 94 ALA A O 1
ATOM 760 N N . ILE A 1 95 ? 3.733 -7.596 -24.998 1.00 82.50 95 ILE A N 1
ATOM 761 C CA . ILE A 1 95 ? 2.803 -8.627 -25.449 1.00 82.50 95 ILE A CA 1
ATOM 762 C C . ILE A 1 95 ? 2.186 -9.287 -24.214 1.00 82.50 95 ILE A C 1
ATOM 764 O O . ILE A 1 95 ? 2.903 -9.699 -23.299 1.00 82.50 95 ILE A O 1
ATOM 768 N N . ARG A 1 96 ? 0.854 -9.362 -24.169 1.00 85.38 96 ARG A N 1
ATOM 769 C CA . ARG A 1 96 ? 0.103 -9.919 -23.034 1.00 85.38 96 ARG A CA 1
ATOM 770 C C . ARG A 1 96 ? 0.403 -11.397 -22.826 1.00 85.38 96 ARG A C 1
ATOM 772 O O . ARG A 1 96 ? 0.482 -11.867 -21.697 1.00 85.38 96 ARG A O 1
ATOM 779 N N . GLU A 1 97 ? 0.639 -12.100 -23.917 1.00 88.06 97 GLU A N 1
ATOM 780 C CA . GLU A 1 97 ? 0.950 -13.516 -23.969 1.00 88.06 97 GLU A CA 1
ATOM 781 C C . GLU A 1 97 ? 2.225 -13.856 -23.187 1.00 88.06 97 GLU A C 1
ATOM 783 O O . GLU A 1 97 ? 2.337 -14.966 -22.677 1.00 88.06 97 GLU A O 1
ATOM 788 N N . HIS A 1 98 ? 3.140 -12.895 -22.989 1.00 86.25 98 HIS A N 1
ATOM 789 C CA . HIS A 1 98 ? 4.310 -13.085 -22.126 1.00 86.25 98 HIS A CA 1
ATOM 790 C C . HIS A 1 98 ? 3.942 -13.362 -20.660 1.00 86.25 98 HIS A C 1
ATOM 792 O O . HIS A 1 98 ? 4.761 -13.900 -19.921 1.00 86.25 98 HIS A O 1
ATOM 798 N N . PHE A 1 99 ? 2.733 -13.000 -20.224 1.00 88.44 99 PHE A N 1
ATOM 799 C CA . PHE A 1 99 ? 2.264 -13.249 -18.863 1.00 88.44 99 PHE A CA 1
ATOM 800 C C . PHE A 1 99 ? 1.532 -14.585 -18.714 1.00 88.44 99 PHE A C 1
ATOM 802 O O . PHE A 1 99 ? 1.328 -15.005 -17.577 1.00 88.44 99 PHE A O 1
ATOM 809 N N . ASN A 1 100 ? 1.170 -15.272 -19.808 1.00 88.56 100 ASN A N 1
ATOM 810 C CA . ASN A 1 100 ? 0.327 -16.477 -19.780 1.00 88.56 100 ASN A CA 1
ATOM 811 C C . ASN A 1 100 ? 0.876 -17.576 -18.863 1.00 88.56 100 ASN A C 1
ATOM 813 O O . ASN A 1 100 ? 0.112 -18.182 -18.117 1.00 88.56 100 ASN A O 1
ATOM 817 N N . ASP A 1 101 ? 2.194 -17.775 -18.858 1.00 87.56 101 ASP A N 1
ATOM 818 C CA . ASP A 1 101 ? 2.851 -18.793 -18.028 1.00 87.56 101 ASP A CA 1
ATOM 819 C C . ASP A 1 101 ? 2.845 -18.436 -16.530 1.00 87.56 101 ASP A C 1
ATOM 821 O O . ASP A 1 101 ? 3.036 -19.291 -15.665 1.00 87.56 101 ASP A O 1
ATOM 825 N N . VAL A 1 102 ? 2.614 -17.162 -16.205 1.00 88.19 102 VAL A N 1
ATOM 826 C CA . VAL A 1 102 ? 2.603 -16.633 -14.836 1.00 88.19 102 VAL A CA 1
ATOM 827 C C . VAL A 1 102 ? 1.192 -16.553 -14.269 1.00 88.19 102 VAL A C 1
ATOM 829 O O . VAL A 1 102 ? 1.026 -16.711 -13.059 1.00 88.19 102 VAL A O 1
ATOM 832 N N . LEU A 1 103 ? 0.176 -16.352 -15.117 1.00 88.00 103 LEU A N 1
ATOM 833 C CA . LEU A 1 103 ? -1.224 -16.218 -14.693 1.00 88.00 103 LEU A CA 1
ATOM 834 C C . LEU A 1 103 ? -1.694 -17.337 -13.745 1.00 88.00 103 LEU A C 1
ATOM 836 O O . LEU A 1 103 ? -2.329 -17.002 -12.746 1.00 88.00 103 LEU A O 1
ATOM 840 N N . PRO A 1 104 ? -1.358 -18.630 -13.954 1.00 90.88 104 PRO A N 1
ATOM 841 C CA . PRO A 1 104 ? -1.770 -19.692 -13.032 1.00 90.88 104 PRO A CA 1
ATOM 842 C C . PRO A 1 104 ? -1.227 -19.521 -11.606 1.00 90.88 104 PRO A C 1
ATOM 844 O O . PRO A 1 104 ? -1.872 -19.931 -10.646 1.00 90.88 104 PRO A O 1
ATOM 847 N N . ASN A 1 105 ? -0.057 -18.894 -11.459 1.00 90.12 105 ASN A N 1
ATOM 848 C CA . ASN A 1 105 ? 0.596 -18.662 -10.169 1.00 90.12 105 ASN A CA 1
ATOM 849 C C . ASN A 1 105 ? 0.250 -17.294 -9.563 1.00 90.12 105 ASN A C 1
ATOM 851 O O . ASN A 1 105 ? 0.623 -17.018 -8.420 1.00 90.12 105 ASN A O 1
ATOM 855 N N . LEU A 1 106 ? -0.462 -16.440 -10.307 1.00 90.75 106 LEU A N 1
ATOM 856 C CA . LEU A 1 106 ? -0.809 -15.084 -9.895 1.00 90.75 106 LEU A CA 1
ATOM 857 C C . LEU A 1 106 ? -1.501 -15.025 -8.520 1.00 90.75 106 LEU A C 1
ATOM 859 O O . LEU A 1 106 ? -1.045 -14.224 -7.701 1.00 90.75 106 LEU A O 1
ATOM 863 N N . PRO A 1 107 ? -2.496 -15.884 -8.195 1.00 91.00 107 PRO A N 1
ATOM 864 C CA . PRO A 1 107 ? -3.133 -15.858 -6.878 1.00 91.00 107 PRO A CA 1
ATOM 865 C C . PRO A 1 107 ? -2.121 -16.032 -5.741 1.00 91.00 107 PRO A C 1
ATOM 867 O O . PRO A 1 107 ? -2.064 -15.212 -4.829 1.00 91.00 107 PRO A O 1
ATOM 870 N N . SER A 1 108 ? -1.242 -17.035 -5.848 1.00 90.94 108 SER A N 1
ATOM 871 C CA . SER A 1 108 ? -0.231 -17.305 -4.823 1.00 90.94 108 SER A CA 1
ATOM 872 C C . SER A 1 108 ? 0.761 -16.154 -4.664 1.00 90.94 108 SER A C 1
ATOM 874 O O . SER A 1 108 ? 1.213 -15.901 -3.548 1.00 90.94 108 SER A O 1
ATOM 876 N N . ILE A 1 109 ? 1.132 -15.469 -5.748 1.00 89.38 109 ILE A N 1
ATOM 877 C CA . ILE A 1 109 ? 2.061 -14.334 -5.674 1.00 89.38 109 ILE A CA 1
ATOM 878 C C . ILE A 1 109 ? 1.382 -13.138 -5.000 1.00 89.38 109 ILE A C 1
ATOM 880 O O . ILE A 1 109 ? 1.981 -12.493 -4.136 1.00 89.38 109 ILE A O 1
ATOM 884 N N . CYS A 1 110 ? 0.120 -12.864 -5.339 1.00 88.94 110 CYS A N 1
ATOM 885 C CA . CYS A 1 110 ? -0.655 -11.820 -4.680 1.00 88.94 110 CYS A CA 1
ATOM 886 C C . CYS A 1 110 ? -0.858 -12.117 -3.186 1.00 88.94 110 CYS A C 1
ATOM 888 O O . CYS A 1 110 ? -0.762 -11.207 -2.363 1.00 88.94 110 CYS A O 1
ATOM 890 N N . ASP A 1 111 ? -1.084 -13.375 -2.809 1.00 88.75 111 ASP A N 1
ATOM 891 C CA . ASP A 1 111 ? -1.196 -13.800 -1.408 1.00 88.75 111 ASP A CA 1
ATOM 892 C C . ASP A 1 111 ? 0.102 -13.560 -0.640 1.00 88.75 111 ASP A C 1
ATOM 894 O O . ASP A 1 111 ? 0.083 -12.972 0.442 1.00 88.75 111 ASP A O 1
ATOM 898 N N . GLN A 1 112 ? 1.239 -13.942 -1.226 1.00 88.75 112 GLN A N 1
ATOM 899 C CA . GLN A 1 112 ? 2.558 -13.705 -0.639 1.00 88.75 112 GLN A CA 1
ATOM 900 C C . GLN A 1 112 ? 2.845 -12.213 -0.464 1.00 88.75 112 GLN A C 1
ATOM 902 O O . GLN A 1 112 ? 3.322 -11.799 0.593 1.00 88.75 112 GLN A O 1
ATOM 907 N N . PHE A 1 113 ? 2.520 -11.393 -1.468 1.00 87.00 113 PHE A N 1
ATOM 908 C CA . PHE A 1 113 ? 2.665 -9.943 -1.367 1.00 87.00 113 PHE A CA 1
ATOM 909 C C . PHE A 1 113 ? 1.827 -9.377 -0.217 1.00 87.00 113 PHE A C 1
ATOM 911 O O . PHE A 1 113 ? 2.338 -8.615 0.603 1.00 87.00 113 PHE A O 1
ATOM 918 N N . ARG A 1 114 ? 0.553 -9.772 -0.120 1.00 86.19 114 ARG A N 1
ATOM 919 C CA . ARG A 1 114 ? -0.344 -9.310 0.947 1.00 86.19 114 ARG A CA 1
ATOM 920 C C . ARG A 1 114 ? 0.144 -9.757 2.321 1.00 86.19 114 ARG A C 1
ATOM 922 O O . ARG A 1 114 ? 0.168 -8.941 3.237 1.00 86.19 114 ARG A O 1
ATOM 929 N N . ALA A 1 115 ? 0.588 -11.005 2.461 1.00 88.56 115 ALA A N 1
ATOM 930 C CA . ALA A 1 115 ? 1.159 -11.516 3.705 1.00 88.56 115 ALA A CA 1
ATOM 931 C C . ALA A 1 115 ? 2.394 -10.709 4.141 1.00 88.56 115 ALA A C 1
ATOM 933 O O . ALA A 1 115 ? 2.529 -10.362 5.314 1.00 88.56 115 ALA A O 1
ATOM 934 N N . GLU A 1 116 ? 3.262 -10.339 3.198 1.00 87.44 116 GLU A N 1
ATOM 935 C CA . GLU A 1 116 ? 4.417 -9.482 3.467 1.00 87.44 116 GLU A CA 1
ATOM 936 C C . GLU A 1 116 ? 4.003 -8.074 3.923 1.00 87.44 116 GLU A C 1
ATOM 938 O O . GLU A 1 116 ? 4.593 -7.544 4.867 1.00 87.44 116 GLU A O 1
ATOM 943 N N . GLN A 1 117 ? 2.967 -7.481 3.321 1.00 87.00 117 GLN A N 1
ATOM 944 C CA . GLN A 1 117 ? 2.474 -6.169 3.755 1.00 87.00 117 GLN A CA 1
ATOM 945 C C . GLN A 1 117 ? 1.835 -6.218 5.144 1.00 87.00 117 GLN A C 1
ATOM 947 O O . GLN A 1 117 ? 2.158 -5.383 5.991 1.00 87.00 117 GLN A O 1
ATOM 952 N N . LYS A 1 118 ? 1.014 -7.238 5.432 1.00 89.94 118 LYS A N 1
ATOM 953 C CA . LYS A 1 118 ? 0.478 -7.466 6.783 1.00 89.94 118 LYS A CA 1
ATOM 954 C C . LYS A 1 118 ? 1.602 -7.606 7.800 1.00 89.94 118 LYS A C 1
ATOM 956 O O . LYS A 1 118 ? 1.587 -6.932 8.824 1.00 89.94 118 LYS A O 1
ATOM 961 N N . ARG A 1 119 ? 2.628 -8.406 7.493 1.00 90.44 119 ARG A N 1
ATOM 962 C CA . ARG A 1 119 ? 3.798 -8.590 8.362 1.00 90.44 119 ARG A CA 1
ATOM 963 C C . ARG A 1 119 ? 4.477 -7.260 8.694 1.00 90.44 119 ARG A C 1
ATOM 965 O O . ARG A 1 119 ? 4.883 -7.066 9.835 1.00 90.44 119 ARG A O 1
ATOM 972 N N . ARG A 1 120 ? 4.582 -6.336 7.734 1.00 89.44 120 ARG A N 1
ATOM 973 C CA . ARG A 1 120 ? 5.127 -4.989 7.979 1.00 89.44 120 ARG A CA 1
ATOM 974 C C . ARG A 1 120 ? 4.229 -4.142 8.866 1.00 89.44 120 ARG A C 1
ATOM 976 O O . ARG A 1 120 ? 4.737 -3.505 9.781 1.00 89.44 120 ARG A O 1
ATOM 983 N N . LEU A 1 121 ? 2.917 -4.152 8.637 1.00 91.06 121 LEU A N 1
ATOM 984 C CA . LEU A 1 121 ? 1.983 -3.436 9.507 1.00 91.06 121 LEU A CA 1
ATOM 985 C C . LEU A 1 121 ? 2.050 -3.975 10.938 1.00 91.06 121 LEU A C 1
ATOM 987 O O . LEU A 1 121 ? 2.184 -3.191 11.870 1.00 91.06 121 LEU A O 1
ATOM 991 N N . ILE A 1 122 ? 2.076 -5.299 11.111 1.00 92.56 122 ILE A N 1
ATOM 992 C CA . ILE A 1 122 ? 2.226 -5.944 12.422 1.00 92.56 122 ILE A CA 1
ATOM 993 C C . ILE A 1 122 ? 3.535 -5.505 13.086 1.00 92.56 122 ILE A C 1
ATOM 995 O O . ILE A 1 122 ? 3.552 -5.238 14.280 1.00 92.56 122 ILE A O 1
ATOM 999 N N . GLN A 1 123 ? 4.634 -5.372 12.336 1.00 90.94 123 GLN A N 1
ATOM 1000 C CA . GLN A 1 123 ? 5.889 -4.849 12.888 1.00 90.94 123 GLN A CA 1
ATOM 1001 C C . GLN A 1 123 ? 5.758 -3.410 13.406 1.00 90.94 123 GLN A C 1
ATOM 1003 O O . GLN A 1 123 ? 6.331 -3.104 14.451 1.00 90.94 123 GLN A O 1
ATOM 1008 N N . LEU A 1 124 ? 4.994 -2.550 12.724 1.00 90.38 124 LEU A N 1
ATOM 1009 C CA . LEU A 1 124 ? 4.705 -1.193 13.205 1.00 90.38 124 LEU A CA 1
ATOM 1010 C C . LEU A 1 124 ? 3.863 -1.216 14.485 1.00 90.38 124 LEU A C 1
ATOM 1012 O O . LEU A 1 124 ? 4.155 -0.469 15.412 1.00 90.38 124 LEU A O 1
ATOM 1016 N N . VAL A 1 125 ? 2.863 -2.099 14.562 1.00 90.69 125 VAL A N 1
ATOM 1017 C CA . VAL A 1 125 ? 2.046 -2.284 15.773 1.00 90.69 125 VAL A CA 1
ATOM 1018 C C . VAL A 1 125 ? 2.901 -2.814 16.933 1.00 90.69 125 VAL A C 1
ATOM 1020 O O . VAL A 1 125 ? 2.861 -2.263 18.032 1.00 90.69 125 VAL A O 1
ATOM 1023 N N . ARG A 1 126 ? 3.741 -3.830 16.694 1.00 90.56 126 ARG A N 1
ATOM 1024 C CA . ARG A 1 126 ? 4.626 -4.435 17.708 1.00 90.56 126 ARG A CA 1
ATOM 1025 C C . ARG A 1 126 ? 5.632 -3.463 18.299 1.00 90.56 126 ARG A C 1
ATOM 1027 O O . ARG A 1 126 ? 5.966 -3.574 19.477 1.00 90.56 126 ARG A O 1
ATOM 1034 N N . ALA A 1 127 ? 6.134 -2.536 17.485 1.00 85.06 127 ALA A N 1
ATOM 1035 C CA . ALA A 1 127 ? 7.061 -1.510 17.945 1.00 85.06 127 ALA A CA 1
ATOM 1036 C C . ALA A 1 127 ? 6.455 -0.631 19.053 1.00 85.06 127 ALA A C 1
ATOM 1038 O O . ALA A 1 127 ? 7.201 -0.072 19.851 1.00 85.06 127 ALA A O 1
ATOM 1039 N N . GLU A 1 128 ? 5.124 -0.545 19.121 1.00 76.50 128 GLU A N 1
ATOM 1040 C CA . GLU A 1 128 ? 4.405 0.325 20.051 1.00 76.50 128 GLU A CA 1
ATOM 1041 C C . GLU A 1 128 ? 3.699 -0.436 21.172 1.00 76.50 128 GLU A C 1
ATOM 1043 O O . GLU A 1 128 ? 3.791 -0.038 22.331 1.00 76.50 128 GLU A O 1
ATOM 1048 N N . TYR A 1 129 ? 3.031 -1.546 20.857 1.00 73.94 129 TYR A N 1
ATOM 1049 C CA . TYR A 1 129 ? 2.215 -2.289 21.826 1.00 73.94 129 TYR A CA 1
ATOM 1050 C C . TYR A 1 129 ? 2.900 -3.530 22.410 1.00 73.94 129 TYR A C 1
ATOM 1052 O O . TYR A 1 129 ? 2.340 -4.178 23.292 1.00 73.94 129 TYR A O 1
ATOM 1060 N N . GLY A 1 130 ? 4.117 -3.851 21.962 1.00 78.75 130 GLY A N 1
ATOM 1061 C CA . GLY A 1 130 ? 4.878 -5.014 22.417 1.00 78.75 130 GLY A CA 1
ATOM 1062 C C . GLY A 1 130 ? 4.874 -6.179 21.425 1.00 78.75 130 GLY A C 1
ATOM 1063 O O . GLY A 1 130 ? 4.146 -6.200 20.435 1.00 78.75 130 GLY A O 1
ATOM 1064 N N . GLN A 1 131 ? 5.741 -7.163 21.676 1.00 80.44 131 GLN A N 1
ATOM 1065 C CA . GLN A 1 131 ? 6.040 -8.249 20.729 1.00 80.44 131 GLN A CA 1
ATOM 1066 C C . GLN A 1 131 ? 4.873 -9.220 20.488 1.00 80.44 131 GLN A C 1
ATOM 1068 O O . GLN A 1 131 ? 4.890 -9.932 19.485 1.00 80.44 131 GLN A O 1
ATOM 1073 N N . ASP A 1 132 ? 3.866 -9.211 21.361 1.00 82.31 132 ASP A N 1
ATOM 1074 C CA . ASP A 1 132 ? 2.742 -10.150 21.328 1.00 82.31 132 ASP A CA 1
ATOM 1075 C C . ASP A 1 132 ? 1.663 -9.776 20.300 1.00 82.31 132 ASP A C 1
ATOM 1077 O O . ASP A 1 132 ? 0.742 -10.557 20.077 1.00 82.31 132 ASP A O 1
ATOM 1081 N N . ALA A 1 133 ? 1.773 -8.616 19.637 1.00 85.06 133 ALA A N 1
ATOM 1082 C CA . ALA A 1 133 ? 0.806 -8.230 18.615 1.00 85.06 133 ALA A CA 1
ATOM 1083 C C . ALA A 1 133 ? 0.837 -9.192 17.412 1.00 85.06 133 ALA A C 1
ATOM 1085 O O . ALA A 1 133 ? 1.899 -9.563 16.891 1.00 85.06 133 ALA A O 1
ATOM 1086 N N . ASP A 1 134 ? -0.343 -9.568 16.944 1.00 88.88 134 ASP A N 1
ATOM 1087 C CA . ASP A 1 134 ? -0.582 -10.469 15.820 1.00 88.88 134 ASP A CA 1
ATOM 1088 C C . ASP A 1 134 ? -1.417 -9.780 14.725 1.00 88.88 134 ASP A C 1
ATOM 1090 O O . ASP A 1 134 ? -1.468 -8.552 14.646 1.00 88.88 134 ASP A O 1
ATOM 1094 N N . GLU A 1 135 ? -2.003 -10.563 13.820 1.00 89.94 135 GLU A N 1
ATOM 1095 C CA . GLU A 1 135 ? -2.820 -10.032 12.728 1.00 89.94 135 GLU A CA 1
ATOM 1096 C C . GLU A 1 135 ? -4.130 -9.400 13.219 1.00 89.94 135 GLU A C 1
ATOM 1098 O O . GLU A 1 135 ? -4.532 -8.370 12.675 1.00 89.94 135 GLU A O 1
ATOM 1103 N N . ASP A 1 136 ? -4.745 -9.934 14.276 1.00 90.62 136 ASP A N 1
ATOM 1104 C CA . ASP A 1 136 ? -6.012 -9.423 14.814 1.00 90.62 136 ASP A CA 1
ATOM 1105 C C . ASP A 1 136 ? -5.842 -7.996 15.345 1.00 90.62 136 ASP A C 1
ATOM 1107 O O . ASP A 1 136 ? -6.738 -7.156 15.227 1.00 90.62 136 ASP A O 1
ATOM 1111 N N . HIS A 1 137 ? -4.637 -7.668 15.819 1.00 91.62 137 HIS A N 1
ATOM 1112 C CA . HIS A 1 137 ? -4.308 -6.318 16.253 1.00 91.62 137 HIS A CA 1
ATOM 1113 C C . HIS A 1 137 ? -4.415 -5.288 15.122 1.00 91.62 137 HIS A C 1
ATOM 1115 O O . HIS A 1 137 ? -4.692 -4.127 15.409 1.00 91.62 137 HIS A O 1
ATOM 1121 N N . LEU A 1 138 ? -4.256 -5.664 13.845 1.00 92.94 138 LEU A N 1
ATOM 1122 C CA . LEU A 1 138 ? -4.443 -4.732 12.723 1.00 92.94 138 LEU A CA 1
ATOM 1123 C C . LEU A 1 138 ? -5.888 -4.233 12.607 1.00 92.94 138 LEU A C 1
ATOM 1125 O O . LEU A 1 138 ? -6.107 -3.137 12.097 1.00 92.94 138 LEU A O 1
ATOM 1129 N N . HIS A 1 139 ? -6.854 -5.027 13.072 1.00 92.75 139 HIS A N 1
ATOM 1130 C CA . HIS A 1 139 ? -8.283 -4.737 12.984 1.00 92.75 139 HIS A CA 1
ATOM 1131 C C . HIS A 1 139 ? -8.825 -3.944 14.178 1.00 92.75 139 HIS A C 1
ATOM 1133 O O . HIS A 1 139 ? -9.972 -3.484 14.136 1.00 92.75 139 HIS A O 1
ATOM 1139 N N . LEU A 1 140 ? -8.028 -3.775 15.239 1.00 93.62 140 LEU A N 1
ATOM 1140 C CA . LEU A 1 140 ? -8.419 -2.987 16.404 1.00 93.62 140 LEU A CA 1
ATOM 1141 C C . LEU A 1 140 ? -8.700 -1.542 16.007 1.00 93.62 140 LEU A C 1
ATOM 1143 O O . LEU A 1 140 ? -7.979 -0.950 15.203 1.00 93.62 140 LEU A O 1
ATOM 1147 N N . ALA A 1 141 ? -9.714 -0.941 16.627 1.00 92.00 141 ALA A N 1
ATOM 1148 C CA . ALA A 1 141 ? -10.038 0.465 16.402 1.00 92.00 141 ALA A CA 1
ATOM 1149 C C . ALA A 1 141 ? -8.839 1.379 16.729 1.00 92.00 141 ALA A C 1
ATOM 1151 O O . ALA A 1 141 ? -8.650 2.416 16.095 1.00 92.00 141 ALA A O 1
ATOM 1152 N N . THR A 1 142 ? -7.994 0.968 17.680 1.00 91.62 142 THR A N 1
ATOM 1153 C CA . THR A 1 142 ? -6.783 1.677 18.118 1.00 91.62 142 THR A CA 1
ATOM 1154 C C . THR A 1 142 ? -5.609 1.573 17.138 1.00 91.62 142 THR A C 1
ATOM 1156 O O . THR A 1 142 ? -4.677 2.376 17.229 1.00 91.62 142 THR A O 1
ATOM 1159 N N . SER A 1 143 ? -5.645 0.662 16.162 1.00 93.25 143 SER A N 1
ATOM 1160 C CA . SER A 1 143 ? -4.586 0.477 15.161 1.00 93.25 143 SER A CA 1
ATOM 1161 C C . SER A 1 143 ? -4.725 1.452 13.995 1.00 93.25 143 SER A C 1
ATOM 1163 O O . SER A 1 143 ? -5.099 1.100 12.876 1.00 93.25 143 SER A O 1
ATOM 1165 N N . ILE A 1 144 ? -4.405 2.713 14.278 1.00 92.12 144 ILE A N 1
ATOM 1166 C CA . ILE A 1 144 ? -4.495 3.817 13.326 1.00 92.12 144 ILE A CA 1
ATOM 1167 C C . ILE A 1 144 ? -3.120 4.100 12.728 1.00 92.12 144 ILE A C 1
ATOM 1169 O O . ILE A 1 144 ? -2.136 4.320 13.434 1.00 92.12 144 ILE A O 1
ATOM 1173 N N . PHE A 1 145 ? -3.061 4.157 11.404 1.00 92.12 145 PHE A N 1
ATOM 1174 C CA . PHE A 1 145 ? -1.861 4.471 10.643 1.00 92.12 145 PHE A CA 1
ATOM 1175 C C . PHE A 1 145 ? -1.942 5.882 10.058 1.00 92.12 145 PHE A C 1
ATOM 1177 O O . PHE A 1 145 ? -3.016 6.425 9.789 1.00 92.12 145 PHE A O 1
ATOM 1184 N N . ARG A 1 146 ? -0.778 6.482 9.817 1.00 90.75 146 ARG A N 1
ATOM 1185 C CA . ARG A 1 146 ? -0.628 7.750 9.103 1.00 90.75 146 ARG A CA 1
ATOM 1186 C C . ARG A 1 146 ? 0.352 7.572 7.955 1.00 90.75 146 ARG A C 1
ATOM 1188 O O . ARG A 1 146 ? 1.426 6.999 8.132 1.00 90.75 146 ARG A O 1
ATOM 1195 N N . CYS A 1 147 ? 0.009 8.109 6.789 1.00 87.75 147 CYS A N 1
ATOM 1196 C CA . CYS A 1 147 ? 0.957 8.231 5.687 1.00 87.75 147 CYS A CA 1
ATOM 1197 C C . CYS A 1 147 ? 1.847 9.470 5.871 1.00 87.75 147 CYS A C 1
ATOM 1199 O O . CYS A 1 147 ? 1.343 10.580 5.998 1.00 87.75 147 CYS A O 1
ATOM 1201 N N . SER A 1 148 ? 3.167 9.316 5.823 1.00 84.44 148 SER A N 1
ATOM 1202 C CA . SER A 1 148 ? 4.135 10.413 5.935 1.00 84.44 148 SER A CA 1
ATOM 1203 C C . SER A 1 148 ? 4.178 11.330 4.709 1.00 84.44 148 SER A C 1
ATOM 1205 O O . SER A 1 148 ? 4.683 12.442 4.809 1.00 84.44 148 SER A O 1
ATOM 1207 N N . GLN A 1 149 ? 3.639 10.887 3.569 1.00 82.44 149 GLN A N 1
ATOM 1208 C CA . GLN A 1 149 ? 3.639 11.653 2.318 1.00 82.44 149 GLN A CA 1
ATOM 1209 C C . GLN A 1 149 ? 2.450 12.614 2.236 1.00 82.44 149 GLN A C 1
ATOM 1211 O O . GLN A 1 149 ? 2.625 13.800 1.976 1.00 82.44 149 GLN A O 1
ATOM 1216 N N . CYS A 1 150 ? 1.235 12.116 2.480 1.00 84.88 150 CYS A N 1
ATOM 1217 C CA . CYS A 1 150 ? 0.006 12.908 2.362 1.00 84.88 150 CYS A CA 1
ATOM 1218 C C . CYS A 1 150 ? -0.662 13.224 3.709 1.00 84.88 150 CYS A C 1
ATOM 1220 O O . CYS A 1 150 ? -1.689 13.894 3.740 1.00 84.88 150 CYS A O 1
ATOM 1222 N N . SER A 1 151 ? -0.113 12.736 4.827 1.00 85.88 151 SER A N 1
ATOM 1223 C CA . SER A 1 151 ? -0.668 12.883 6.184 1.00 85.88 151 SER A CA 1
ATOM 1224 C C . SER A 1 151 ? -2.058 12.272 6.407 1.00 85.88 151 SER A C 1
ATOM 1226 O O . SER A 1 151 ? -2.640 12.470 7.476 1.00 85.88 151 SER A O 1
ATOM 1228 N N . LYS A 1 152 ? -2.586 11.500 5.445 1.00 86.31 152 LYS A N 1
ATOM 1229 C CA . LYS A 1 152 ? -3.887 10.833 5.568 1.00 86.31 152 LYS A CA 1
ATOM 1230 C C . LYS A 1 152 ? -3.856 9.788 6.685 1.00 86.31 152 LYS A C 1
ATOM 1232 O O . LYS A 1 152 ? -2.882 9.044 6.829 1.00 86.31 152 LYS A O 1
ATOM 1237 N N . THR A 1 153 ? -4.940 9.753 7.452 1.00 89.06 153 THR A N 1
ATOM 1238 C CA . THR A 1 153 ? -5.231 8.712 8.437 1.00 89.06 153 THR A CA 1
ATOM 1239 C C . THR A 1 153 ? -5.792 7.492 7.733 1.00 89.06 153 THR A C 1
ATOM 1241 O O . THR A 1 153 ? -6.668 7.621 6.881 1.00 89.06 153 THR A O 1
ATOM 1244 N N . LEU A 1 154 ? -5.253 6.329 8.068 1.00 89.62 154 LEU A N 1
ATOM 1245 C CA . LEU A 1 154 ? -5.550 5.067 7.415 1.00 89.62 154 LEU A CA 1
ATOM 1246 C C . LEU A 1 154 ? -5.764 3.995 8.474 1.00 89.62 154 LEU A C 1
ATOM 1248 O O . LEU A 1 154 ? -5.097 3.982 9.507 1.00 89.62 154 LEU A O 1
ATOM 1252 N N . ILE A 1 155 ? -6.655 3.071 8.172 1.00 90.56 155 ILE A N 1
ATOM 1253 C CA . ILE A 1 155 ? -6.906 1.865 8.957 1.00 90.56 155 ILE A CA 1
ATOM 1254 C C . ILE A 1 155 ? -6.664 0.643 8.078 1.00 90.56 155 ILE A C 1
ATOM 1256 O O . ILE A 1 155 ? -6.574 0.747 6.855 1.00 90.56 155 ILE A O 1
ATOM 1260 N N . TYR A 1 156 ? -6.531 -0.530 8.677 1.00 90.75 156 TYR A N 1
ATOM 1261 C CA . TYR A 1 156 ? -6.523 -1.762 7.899 1.00 90.75 156 TYR A CA 1
ATOM 1262 C C . TYR A 1 156 ? -7.966 -2.133 7.482 1.00 90.75 156 TYR A C 1
ATOM 1264 O O . TYR A 1 156 ? -8.866 -2.007 8.310 1.00 90.75 156 TYR A O 1
ATOM 1272 N N . PRO A 1 157 ? -8.225 -2.595 6.239 1.00 88.81 157 PRO A N 1
ATOM 1273 C CA . PRO A 1 157 ? -7.275 -2.883 5.159 1.00 88.81 157 PRO A CA 1
ATOM 1274 C C . PRO A 1 157 ? -6.985 -1.710 4.203 1.00 88.81 157 PRO A C 1
ATOM 1276 O O . PRO A 1 157 ? -6.230 -1.895 3.253 1.00 88.81 157 PRO A O 1
ATOM 1279 N N . GLU A 1 158 ? -7.531 -0.509 4.423 1.00 86.44 158 GLU A N 1
ATOM 1280 C CA . GLU A 1 158 ? -7.341 0.666 3.544 1.00 86.44 158 GLU A CA 1
ATOM 1281 C C . GLU A 1 158 ? -5.868 1.052 3.336 1.00 86.44 158 GLU A C 1
ATOM 1283 O O . GLU A 1 158 ? -5.493 1.584 2.291 1.00 86.44 158 GLU A O 1
ATOM 1288 N N . THR A 1 159 ? -5.007 0.753 4.311 1.00 88.38 159 THR A N 1
ATOM 1289 C CA . THR A 1 159 ? -3.549 0.894 4.186 1.00 88.38 159 THR A CA 1
ATOM 1290 C C . THR A 1 159 ? -2.974 0.149 2.981 1.00 88.38 159 THR A C 1
ATOM 1292 O O . THR A 1 159 ? -1.971 0.596 2.425 1.00 88.38 159 THR A O 1
ATOM 1295 N N . LEU A 1 160 ? -3.592 -0.960 2.556 1.00 85.06 160 LEU A N 1
ATOM 1296 C CA . LEU A 1 160 ? -3.148 -1.755 1.410 1.00 85.06 160 LEU A CA 1
ATOM 1297 C C . LEU A 1 160 ? -3.424 -1.065 0.065 1.00 85.06 160 LEU A C 1
ATOM 1299 O O . LEU A 1 160 ? -2.645 -1.269 -0.861 1.00 85.06 160 LEU A O 1
ATOM 1303 N N . ASP A 1 161 ? -4.480 -0.251 -0.029 1.00 82.69 161 ASP A N 1
ATOM 1304 C CA . ASP A 1 161 ? -4.930 0.417 -1.266 1.00 82.69 161 ASP A CA 1
ATOM 1305 C C . ASP A 1 161 ? -4.533 1.903 -1.331 1.00 82.69 161 ASP A C 1
ATOM 1307 O O . ASP A 1 161 ? -4.819 2.622 -2.286 1.00 82.69 161 ASP A O 1
ATOM 1311 N N . HIS A 1 162 ? -3.865 2.413 -0.296 1.00 84.81 162 HIS A N 1
ATOM 1312 C CA . HIS A 1 162 ? -3.546 3.829 -0.232 1.00 84.81 162 HIS A CA 1
ATOM 1313 C C . HIS A 1 162 ? -2.606 4.261 -1.372 1.00 84.81 162 HIS A C 1
ATOM 1315 O O . HIS A 1 162 ? -1.496 3.750 -1.487 1.00 84.81 162 HIS A O 1
ATOM 1321 N N . GLU A 1 163 ? -3.005 5.274 -2.148 1.00 78.50 163 GLU A N 1
ATOM 1322 C CA . GLU A 1 163 ? -2.290 5.748 -3.345 1.00 78.50 163 GLU A CA 1
ATOM 1323 C C . GLU A 1 163 ? -0.805 6.063 -3.099 1.00 78.50 163 GLU A C 1
ATOM 1325 O O . GLU A 1 163 ? 0.042 5.699 -3.905 1.00 78.50 163 GLU A O 1
ATOM 1330 N N . CYS A 1 164 ? -0.429 6.655 -1.958 1.00 76.56 164 CYS A N 1
ATOM 1331 C CA . CYS A 1 164 ? 0.990 6.910 -1.666 1.00 76.56 164 CYS A CA 1
ATOM 1332 C C . CYS A 1 164 ? 1.808 5.634 -1.383 1.00 76.56 164 CYS A C 1
ATOM 1334 O O . CYS A 1 164 ? 3.034 5.696 -1.315 1.00 76.56 164 CYS A O 1
ATOM 1336 N N . CYS A 1 165 ? 1.141 4.501 -1.160 1.00 70.06 165 CYS A N 1
ATOM 1337 C CA . CYS A 1 165 ? 1.745 3.183 -0.957 1.00 70.06 165 CYS A CA 1
ATOM 1338 C C . CYS A 1 165 ? 1.686 2.311 -2.214 1.00 70.06 165 CYS A C 1
ATOM 1340 O O . CYS A 1 165 ? 2.477 1.378 -2.306 1.00 70.06 165 CYS A O 1
ATOM 1342 N N . THR A 1 166 ? 0.781 2.608 -3.151 1.00 67.00 166 THR A N 1
ATOM 1343 C CA . THR A 1 166 ? 0.547 1.802 -4.357 1.00 67.00 166 THR A CA 1
ATOM 1344 C C . THR A 1 166 ? 0.984 2.481 -5.653 1.00 67.00 166 THR A C 1
ATOM 1346 O O . THR A 1 166 ? 1.280 1.802 -6.637 1.00 67.00 166 THR A O 1
ATOM 1349 N N . TYR A 1 167 ? 1.075 3.812 -5.667 1.00 61.41 167 TYR A N 1
ATOM 1350 C CA . TYR A 1 167 ? 1.418 4.592 -6.844 1.00 61.41 167 TYR A CA 1
ATOM 1351 C C . TYR A 1 167 ? 2.845 5.139 -6.744 1.00 61.41 167 TYR A C 1
ATOM 1353 O O . TYR A 1 167 ? 3.132 6.035 -5.943 1.00 61.41 167 TYR A O 1
ATOM 1361 N N . PRO A 1 168 ? 3.767 4.675 -7.598 1.00 53.09 168 PRO A N 1
ATOM 1362 C CA . PRO A 1 168 ? 4.986 5.401 -7.823 1.00 53.09 168 PRO A CA 1
ATOM 1363 C C . PRO A 1 168 ? 4.610 6.596 -8.683 1.00 53.09 168 PRO A C 1
ATOM 1365 O O . PRO A 1 168 ? 4.171 6.431 -9.820 1.00 53.09 168 PRO A O 1
ATOM 1368 N N . GLY A 1 169 ? 4.786 7.815 -8.173 1.00 50.44 169 GLY A N 1
ATOM 1369 C CA . GLY A 1 169 ? 4.833 8.974 -9.058 1.00 50.44 169 GLY A CA 1
ATOM 1370 C C . GLY A 1 169 ? 5.781 8.622 -10.206 1.00 50.44 169 GLY A C 1
ATOM 1371 O O . GLY A 1 169 ? 6.943 8.304 -9.948 1.00 50.44 169 GLY A O 1
ATOM 1372 N N . TRP A 1 170 ? 5.277 8.608 -11.445 1.00 42.34 170 TRP A N 1
ATOM 1373 C CA . TRP A 1 170 ? 5.899 8.030 -12.653 1.00 42.34 170 TRP A CA 1
ATOM 1374 C C . TRP A 1 170 ? 7.218 8.725 -13.072 1.00 42.34 170 TRP A C 1
ATOM 1376 O O . TRP A 1 170 ? 7.668 8.609 -14.208 1.00 42.34 170 TRP A O 1
ATOM 1386 N N . LEU A 1 171 ? 7.824 9.487 -12.161 1.00 43.97 171 LEU A N 1
ATOM 1387 C CA . LEU A 1 171 ? 8.920 10.422 -12.346 1.00 43.97 171 LEU A CA 1
ATOM 1388 C C . LEU A 1 171 ? 10.101 10.214 -11.392 1.00 43.97 171 LEU A C 1
ATOM 1390 O O . LEU A 1 171 ? 11.109 10.890 -11.581 1.00 43.97 171 LEU A O 1
ATOM 1394 N N . SER A 1 172 ? 10.042 9.343 -10.377 1.00 44.28 172 SER A N 1
ATOM 1395 C CA . SER A 1 172 ? 11.200 9.221 -9.480 1.00 44.28 172 SER A CA 1
ATOM 1396 C C . SER A 1 172 ? 12.163 8.115 -9.921 1.00 44.28 172 SER A C 1
ATOM 1398 O O . SER A 1 172 ? 11.864 6.929 -9.948 1.00 44.28 172 SER A O 1
ATOM 1400 N N . THR A 1 173 ? 13.386 8.522 -10.226 1.00 40.34 173 THR A N 1
ATOM 1401 C CA . THR A 1 173 ? 14.579 7.677 -10.343 1.00 40.34 173 THR A CA 1
ATOM 1402 C C . THR A 1 173 ? 15.014 7.082 -8.996 1.00 40.34 173 THR A C 1
ATOM 1404 O O . THR A 1 173 ? 16.111 6.530 -8.905 1.00 40.34 173 THR A O 1
ATOM 1407 N N . THR A 1 174 ? 14.205 7.198 -7.932 1.00 41.97 174 THR A N 1
ATOM 1408 C CA . THR A 1 174 ? 14.618 6.791 -6.589 1.00 41.97 174 THR A CA 1
ATOM 1409 C C . THR A 1 174 ? 14.095 5.406 -6.174 1.00 41.97 174 THR A C 1
ATOM 1411 O O . THR A 1 174 ? 12.931 5.087 -6.409 1.00 41.97 174 THR A O 1
ATOM 1414 N N . PRO A 1 175 ? 14.928 4.576 -5.509 1.00 40.28 175 PRO A N 1
ATOM 1415 C CA . PRO A 1 175 ? 14.579 3.214 -5.075 1.00 40.28 175 PRO A CA 1
ATOM 1416 C C . PRO A 1 175 ? 13.566 3.103 -3.919 1.00 40.28 175 PRO A C 1
ATOM 1418 O O . PRO A 1 175 ? 13.346 2.001 -3.420 1.00 40.28 175 PRO A O 1
ATOM 1421 N N . TRP A 1 176 ? 12.970 4.206 -3.454 1.00 40.12 176 TRP A N 1
ATOM 1422 C CA . TRP A 1 176 ? 12.111 4.228 -2.257 1.00 40.12 176 TRP A CA 1
ATOM 1423 C C . TRP A 1 176 ? 10.667 3.746 -2.507 1.00 40.12 176 TRP A C 1
ATOM 1425 O O . TRP A 1 176 ? 9.855 3.741 -1.588 1.00 40.12 176 TRP A O 1
ATOM 1435 N N . PHE A 1 177 ? 10.346 3.289 -3.722 1.00 49.0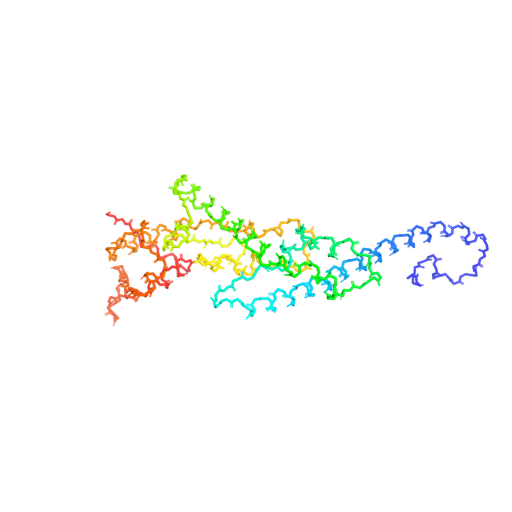3 177 PHE A N 1
ATOM 1436 C CA . PHE A 1 177 ? 9.026 2.782 -4.133 1.00 49.03 177 PHE A CA 1
ATOM 1437 C C . PHE A 1 177 ? 8.758 1.330 -3.735 1.00 49.03 177 PHE A C 1
ATOM 1439 O O . PHE A 1 177 ? 8.357 0.505 -4.550 1.00 49.03 177 PHE A O 1
ATOM 1446 N N . ARG A 1 178 ? 9.021 0.992 -2.479 1.00 56.97 178 ARG A N 1
ATOM 1447 C CA . ARG A 1 178 ? 8.560 -0.267 -1.902 1.00 56.97 178 ARG A CA 1
ATOM 1448 C C . ARG A 1 178 ? 7.334 0.060 -1.057 1.00 56.97 178 ARG A C 1
ATOM 1450 O O . ARG A 1 178 ? 7.431 0.962 -0.221 1.00 56.97 178 ARG A O 1
ATOM 1457 N N . TRP A 1 179 ? 6.224 -0.661 -1.256 1.00 60.59 179 TRP A N 1
ATOM 1458 C CA . TRP A 1 179 ? 4.998 -0.505 -0.462 1.00 60.59 179 TRP A CA 1
ATOM 1459 C C . TRP A 1 179 ? 5.286 -0.225 1.023 1.00 60.59 179 TRP A C 1
ATOM 1461 O O . TRP A 1 179 ? 6.127 -0.889 1.645 1.00 60.59 179 TRP A O 1
ATOM 1471 N N . GLY A 1 180 ? 4.585 0.760 1.590 1.00 58.09 180 GLY A N 1
ATOM 1472 C CA . GLY A 1 180 ? 4.610 1.059 3.024 1.00 58.09 180 GLY A CA 1
ATOM 1473 C C . GLY A 1 180 ? 5.816 1.855 3.530 1.00 58.09 180 GLY A C 1
ATOM 1474 O O . GLY A 1 180 ? 5.886 2.113 4.727 1.00 58.09 180 GLY A O 1
ATOM 1475 N N . GLY A 1 181 ? 6.733 2.311 2.664 1.00 64.19 181 GLY A N 1
ATOM 1476 C CA . GLY A 1 181 ? 7.888 3.129 3.076 1.00 64.19 181 GLY A CA 1
ATOM 1477 C C . GLY A 1 181 ? 7.531 4.445 3.791 1.00 64.19 181 GLY A C 1
ATOM 1478 O O . GLY A 1 181 ? 8.382 5.040 4.447 1.00 64.19 181 GLY A O 1
ATOM 1479 N N . GLY A 1 182 ? 6.274 4.890 3.688 1.00 74.88 182 GLY A N 1
ATOM 1480 C CA . GLY A 1 182 ? 5.755 6.066 4.381 1.00 74.88 182 GLY A CA 1
ATOM 1481 C C . GLY A 1 182 ? 4.694 5.791 5.447 1.00 74.88 182 GLY A C 1
ATOM 1482 O O . GLY A 1 182 ? 4.133 6.749 5.963 1.00 74.88 182 GLY A O 1
ATOM 1483 N N . LEU A 1 183 ? 4.362 4.538 5.768 1.00 87.31 183 LEU A N 1
ATOM 1484 C CA . LEU A 1 183 ? 3.355 4.255 6.795 1.00 87.31 183 LEU A CA 1
ATOM 1485 C C . LEU A 1 183 ? 3.993 4.224 8.182 1.00 87.31 183 LEU A C 1
ATOM 1487 O O . LEU A 1 183 ? 4.995 3.550 8.405 1.00 87.31 183 LEU A O 1
ATOM 1491 N N . VAL A 1 184 ? 3.378 4.936 9.119 1.00 90.38 184 VAL A N 1
ATOM 1492 C CA . VAL A 1 184 ? 3.734 4.911 10.541 1.00 90.38 184 VAL A CA 1
ATOM 1493 C C . VAL A 1 184 ? 2.481 4.698 11.377 1.00 90.38 184 VAL A C 1
ATOM 1495 O O . VAL A 1 184 ? 1.390 5.094 10.963 1.00 90.38 184 VAL A O 1
ATOM 1498 N N . LEU A 1 185 ? 2.626 4.095 12.557 1.00 91.25 185 LEU A N 1
ATOM 1499 C CA . LEU A 1 185 ? 1.533 4.055 13.523 1.00 91.25 185 LEU A CA 1
ATOM 1500 C C . LEU A 1 185 ? 1.318 5.458 14.113 1.00 91.25 185 LEU A C 1
ATOM 1502 O O . LEU A 1 185 ? 2.261 6.114 14.563 1.00 91.25 185 LEU A O 1
ATOM 1506 N N . ASP A 1 186 ? 0.077 5.934 14.101 1.00 91.62 186 ASP A N 1
ATOM 1507 C CA . ASP A 1 186 ? -0.296 7.257 14.587 1.00 91.62 186 ASP A CA 1
ATOM 1508 C C . ASP A 1 186 ? -0.619 7.226 16.080 1.00 91.62 186 ASP A C 1
ATOM 1510 O O . ASP A 1 186 ? -1.781 7.199 16.480 1.00 91.62 186 ASP A O 1
ATOM 1514 N N . LYS A 1 187 ? 0.422 7.270 16.916 1.00 89.44 187 LYS A N 1
ATOM 1515 C CA . LYS A 1 187 ? 0.285 7.157 18.379 1.00 89.44 187 LYS A CA 1
ATOM 1516 C C . LYS A 1 187 ? -0.739 8.119 18.976 1.00 89.44 187 LYS A C 1
ATOM 1518 O O . LYS A 1 187 ? -1.478 7.747 19.881 1.00 89.44 187 LYS A O 1
ATOM 1523 N N . THR A 1 188 ? -0.785 9.357 18.483 1.00 88.69 188 THR A N 1
ATOM 1524 C CA . THR A 1 188 ? -1.711 10.373 18.994 1.00 88.69 188 THR A CA 1
ATOM 1525 C C . THR A 1 188 ? -3.155 9.967 18.731 1.00 88.69 188 THR A C 1
ATOM 1527 O O . THR A 1 188 ? -3.981 10.019 19.640 1.00 88.69 188 THR A O 1
ATOM 1530 N N . ARG A 1 189 ? -3.465 9.520 17.509 1.00 88.31 189 ARG A N 1
ATOM 1531 C CA . ARG A 1 189 ? -4.818 9.066 17.166 1.00 88.31 189 ARG A CA 1
ATOM 1532 C C . ARG A 1 189 ? -5.164 7.734 17.811 1.00 88.31 189 ARG A C 1
ATOM 1534 O O . ARG A 1 189 ? -6.285 7.571 18.273 1.00 88.31 189 ARG A O 1
ATOM 1541 N N . SER A 1 190 ? -4.207 6.821 17.897 1.00 90.38 190 SER A N 1
ATOM 1542 C CA . SER A 1 190 ? -4.363 5.564 18.617 1.00 90.38 190 SER A CA 1
ATOM 1543 C C . SER A 1 190 ? -4.706 5.788 20.090 1.00 90.38 190 SER A C 1
ATOM 1545 O O . SER A 1 190 ? -5.644 5.185 20.595 1.00 90.38 190 SER A O 1
ATOM 1547 N N . SER A 1 191 ? -4.002 6.704 20.763 1.00 89.50 191 SER A N 1
ATOM 1548 C CA . SER A 1 191 ? -4.277 7.080 22.154 1.00 89.50 191 SER A CA 1
ATOM 1549 C C . SER A 1 191 ? -5.646 7.738 22.313 1.00 89.50 191 SER A C 1
ATOM 1551 O O . SER A 1 191 ? -6.366 7.415 23.252 1.00 89.50 191 SER A O 1
ATOM 1553 N N . LEU A 1 192 ? -6.021 8.638 21.397 1.00 87.81 192 LEU A N 1
ATOM 1554 C CA . LEU A 1 192 ? -7.361 9.228 21.374 1.00 87.81 192 LEU A CA 1
ATOM 1555 C C . LEU A 1 192 ? -8.438 8.150 21.247 1.00 87.81 192 LEU A C 1
ATOM 1557 O O . LEU A 1 192 ? -9.457 8.215 21.928 1.00 87.81 192 LEU A O 1
ATOM 1561 N N . MET A 1 193 ? -8.215 7.172 20.370 1.00 90.06 193 MET A N 1
ATOM 1562 C CA . MET A 1 193 ? -9.155 6.080 20.175 1.00 90.06 193 MET A CA 1
ATOM 1563 C C . MET A 1 193 ? -9.296 5.234 21.439 1.00 90.06 193 MET A C 1
ATOM 1565 O O . MET A 1 193 ? -10.413 4.894 21.803 1.00 90.06 193 MET A O 1
ATOM 1569 N N . THR A 1 194 ? -8.203 4.950 22.150 1.00 90.94 194 THR A N 1
ATOM 1570 C CA . THR A 1 194 ? -8.265 4.281 23.458 1.00 90.94 194 THR A CA 1
ATOM 1571 C C . THR A 1 194 ? -9.187 5.037 24.416 1.00 90.94 194 THR A C 1
ATOM 1573 O O . THR A 1 194 ? -10.136 4.453 24.926 1.00 90.94 194 THR A O 1
ATOM 1576 N N . SER A 1 195 ? -8.987 6.351 24.578 1.00 88.94 195 SER A N 1
ATOM 1577 C CA . SER A 1 195 ? -9.831 7.174 25.457 1.00 88.94 195 SER A CA 1
ATOM 1578 C C . SER A 1 195 ? -11.295 7.206 25.015 1.00 88.94 195 SER A C 1
ATOM 1580 O O . SER A 1 195 ? -12.196 7.167 25.846 1.00 88.94 195 SER A O 1
ATOM 1582 N N . LEU A 1 196 ? -11.549 7.257 23.706 1.00 88.62 196 LEU A N 1
ATOM 1583 C CA . LEU A 1 196 ? -12.900 7.203 23.157 1.00 88.62 196 LEU A CA 1
ATOM 1584 C C . LEU A 1 196 ? -13.601 5.882 23.506 1.00 88.62 196 LEU A C 1
ATOM 1586 O O . LEU A 1 196 ? -14.768 5.893 23.898 1.00 88.62 196 LEU A O 1
ATOM 1590 N N . LEU A 1 197 ? -12.902 4.758 23.352 1.00 91.25 197 LEU A N 1
ATOM 1591 C CA . LEU A 1 197 ? -13.431 3.434 23.668 1.00 91.25 197 LEU A CA 1
ATOM 1592 C C . LEU A 1 197 ? -13.735 3.312 25.161 1.00 91.25 197 LEU A C 1
ATOM 1594 O O . LEU A 1 197 ? -14.839 2.894 25.510 1.00 91.25 197 LEU A O 1
ATOM 1598 N N . ASP A 1 198 ? -12.838 3.802 26.019 1.00 90.12 198 ASP A N 1
ATOM 1599 C CA . ASP A 1 198 ? -13.056 3.855 27.467 1.00 90.12 198 ASP A CA 1
ATOM 1600 C C . ASP A 1 198 ? -14.308 4.682 27.818 1.00 90.12 198 ASP A C 1
ATOM 1602 O O . ASP A 1 198 ? -15.152 4.235 28.597 1.00 90.12 198 ASP A O 1
ATOM 1606 N N . CYS A 1 199 ? -14.500 5.853 27.191 1.00 86.06 199 CYS A N 1
ATOM 1607 C CA . CYS A 1 199 ? -15.709 6.671 27.368 1.00 86.06 199 CYS A CA 1
ATOM 1608 C C . CYS A 1 199 ? -16.993 5.960 26.914 1.00 86.06 199 CYS A C 1
ATOM 1610 O O . CYS A 1 199 ? -18.068 6.232 27.450 1.00 86.06 199 CYS A O 1
ATOM 1612 N N . CYS A 1 200 ? -16.893 5.063 25.934 1.00 87.12 200 CYS A N 1
ATOM 1613 C CA . CYS A 1 200 ? -18.012 4.253 25.456 1.00 87.12 200 CYS A CA 1
ATOM 1614 C C . CYS A 1 200 ? -18.208 2.962 26.273 1.00 87.12 200 CYS A C 1
ATOM 1616 O O . CYS A 1 200 ? -19.136 2.207 25.985 1.00 87.12 200 CYS A O 1
ATOM 1618 N N . GLY A 1 201 ? -17.358 2.692 27.273 1.00 90.06 201 GLY A N 1
ATOM 1619 C CA . GLY A 1 201 ? -17.370 1.444 28.042 1.00 90.06 201 GLY A CA 1
ATOM 1620 C C . GLY A 1 201 ? -16.936 0.217 27.233 1.00 90.06 201 GLY A C 1
ATOM 1621 O O . GLY A 1 201 ? -17.336 -0.901 27.557 1.00 90.06 201 GLY A O 1
ATOM 1622 N N . LEU A 1 202 ? -16.164 0.423 26.164 1.00 93.00 202 LEU A N 1
ATOM 1623 C CA . LEU A 1 202 ? -15.634 -0.618 25.286 1.00 93.00 202 LEU A CA 1
ATOM 1624 C C . LEU A 1 202 ? -14.176 -0.914 25.640 1.00 93.00 202 LEU A C 1
ATOM 1626 O O . LEU A 1 202 ? -13.445 -0.022 26.052 1.00 93.00 202 LEU A O 1
ATOM 1630 N N . ASP A 1 203 ? -13.735 -2.156 25.440 1.00 93.06 203 ASP A N 1
ATOM 1631 C CA . ASP A 1 203 ? -12.349 -2.548 25.709 1.00 93.06 203 ASP A CA 1
ATOM 1632 C C . ASP A 1 203 ? -11.433 -2.221 24.507 1.00 93.06 203 ASP A C 1
ATOM 1634 O O . ASP A 1 203 ? -11.606 -2.806 23.428 1.00 93.06 203 ASP A O 1
ATOM 1638 N N . PRO A 1 204 ? -10.419 -1.344 24.664 1.00 91.44 204 PRO A N 1
ATOM 1639 C CA . PRO A 1 204 ? -9.507 -0.957 23.585 1.00 91.44 204 PRO A CA 1
ATOM 1640 C C . PRO A 1 204 ? -8.664 -2.091 22.997 1.00 91.44 204 PRO A C 1
ATOM 1642 O O . PRO A 1 204 ? -8.120 -1.940 21.900 1.00 91.44 204 PRO A O 1
ATOM 1645 N N . LYS A 1 205 ? -8.516 -3.206 23.722 1.00 89.94 205 LYS A N 1
ATOM 1646 C CA . LYS A 1 205 ? -7.698 -4.354 23.301 1.00 89.94 205 LYS A CA 1
ATOM 1647 C C . LYS A 1 205 ? -8.450 -5.357 22.438 1.00 89.94 205 LYS A C 1
ATOM 1649 O O . LYS A 1 205 ? -7.817 -6.204 21.820 1.00 89.94 205 LYS A O 1
ATOM 1654 N N . THR A 1 206 ? -9.776 -5.287 22.420 1.00 91.75 206 THR A N 1
ATOM 1655 C CA . THR A 1 206 ? -10.631 -6.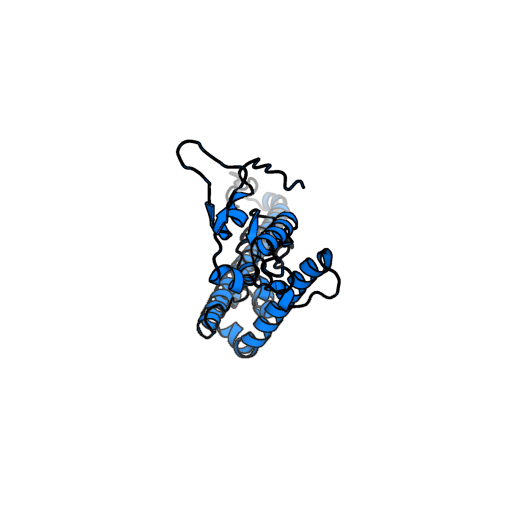262 21.729 1.00 91.75 206 THR A CA 1
ATOM 1656 C C . THR A 1 206 ? -11.591 -5.608 20.740 1.00 91.75 206 THR A C 1
ATOM 1658 O O . THR A 1 206 ? -12.057 -6.264 19.812 1.00 91.75 206 THR A O 1
ATOM 1661 N N . THR A 1 207 ? -11.861 -4.309 20.887 1.00 93.50 207 THR A N 1
ATOM 1662 C CA . THR A 1 207 ? -12.791 -3.590 20.012 1.00 93.50 207 THR A CA 1
ATOM 1663 C C . THR A 1 207 ? -12.179 -3.341 18.635 1.00 93.50 207 THR A C 1
ATOM 1665 O O . THR A 1 207 ? -11.166 -2.649 18.495 1.00 93.50 207 THR A O 1
ATOM 1668 N N . THR A 1 208 ? -12.827 -3.865 17.595 1.00 93.88 208 THR A N 1
ATOM 1669 C CA . THR A 1 208 ? -12.426 -3.660 16.199 1.00 93.88 208 THR A CA 1
ATOM 1670 C C . THR A 1 208 ? -13.016 -2.376 15.628 1.00 93.88 208 THR A C 1
ATOM 1672 O O . THR A 1 208 ? -14.061 -1.900 16.081 1.00 93.88 208 THR A O 1
ATOM 1675 N N . PHE A 1 209 ? -12.385 -1.829 14.588 1.00 89.94 209 PHE A N 1
ATOM 1676 C CA . PHE A 1 209 ? -12.922 -0.666 13.877 1.00 89.94 209 PHE A CA 1
ATOM 1677 C C . PHE A 1 209 ? -14.332 -0.925 13.320 1.00 89.94 209 PHE A C 1
ATOM 1679 O O . PHE A 1 209 ? -15.202 -0.065 13.421 1.00 89.94 209 PHE A O 1
ATOM 1686 N N . GLU A 1 210 ? -14.576 -2.124 12.787 1.00 89.50 210 GLU A N 1
ATOM 1687 C CA . GLU A 1 210 ? -15.884 -2.534 12.264 1.00 89.50 210 GLU A CA 1
ATOM 1688 C C . GLU A 1 210 ? -16.960 -2.505 13.358 1.00 89.50 210 GLU A C 1
ATOM 1690 O O . GLU A 1 210 ? -17.992 -1.861 13.183 1.00 89.50 210 GLU A O 1
ATOM 1695 N N . SER A 1 211 ? -16.675 -3.085 14.531 1.00 91.88 211 SER A N 1
ATOM 1696 C CA . SER A 1 211 ? -17.610 -3.064 15.664 1.00 91.88 211 SER A CA 1
ATOM 1697 C C . SER A 1 211 ? -17.918 -1.642 16.156 1.00 91.88 211 SER A C 1
ATOM 1699 O O . SER A 1 211 ? -19.064 -1.320 16.473 1.00 91.88 211 SER A O 1
ATOM 1701 N N . LEU A 1 212 ? -16.917 -0.752 16.161 1.00 90.25 212 LEU A N 1
ATOM 1702 C CA . LEU A 1 212 ? -17.105 0.653 16.525 1.00 90.25 212 LEU A CA 1
ATOM 1703 C C . LEU A 1 212 ? -17.935 1.407 15.474 1.00 90.25 212 LEU A C 1
ATOM 1705 O O . LEU A 1 212 ? -18.771 2.246 15.823 1.00 90.25 212 LEU A O 1
ATOM 1709 N N . GLN A 1 213 ? -17.738 1.098 14.191 1.00 89.44 213 GLN A N 1
ATOM 1710 C CA . GLN A 1 213 ? -18.519 1.666 13.098 1.00 89.44 213 GLN A CA 1
ATOM 1711 C C . GLN A 1 213 ? -19.984 1.225 13.140 1.00 89.44 213 GLN A C 1
ATOM 1713 O O . GLN A 1 213 ? -20.859 2.049 12.875 1.00 89.44 213 GLN A O 1
ATOM 1718 N N . GLU A 1 214 ? -20.262 -0.025 13.507 1.00 91.25 214 GLU A N 1
ATOM 1719 C CA . GLU A 1 214 ? -21.627 -0.523 13.704 1.00 91.25 214 GLU A CA 1
ATOM 1720 C C . GLU A 1 214 ? -22.316 0.135 14.903 1.00 91.25 214 GLU A C 1
ATOM 1722 O O . GLU A 1 214 ? -23.468 0.560 14.795 1.00 91.25 214 GLU A O 1
ATOM 1727 N N . LEU A 1 215 ? -21.607 0.274 16.029 1.00 91.12 215 LEU A N 1
ATOM 1728 C CA . LEU A 1 215 ? -22.138 0.951 17.213 1.00 91.12 215 LEU A CA 1
ATOM 1729 C C . LEU A 1 215 ? -22.410 2.440 16.945 1.00 91.12 215 LEU A C 1
ATOM 1731 O O . LEU A 1 215 ? -23.385 3.001 17.446 1.00 91.12 215 LEU A O 1
ATOM 1735 N N . ASN A 1 216 ? -21.538 3.075 16.156 1.00 88.81 216 ASN A N 1
ATOM 1736 C CA . ASN A 1 216 ? -21.614 4.473 15.739 1.00 88.81 216 ASN A CA 1
ATOM 1737 C C . ASN A 1 216 ? -21.932 5.468 16.884 1.00 88.81 216 ASN A C 1
ATOM 1739 O O . ASN A 1 216 ? -22.898 6.244 16.778 1.00 88.81 216 ASN A O 1
ATOM 1743 N N . PRO A 1 217 ? -21.152 5.465 17.985 1.00 87.81 217 PRO A N 1
ATOM 1744 C CA . PRO A 1 217 ? -21.430 6.304 19.145 1.00 87.81 217 PRO A CA 1
ATOM 1745 C C . PRO A 1 217 ? -21.380 7.804 18.822 1.00 87.81 217 PRO A C 1
ATOM 1747 O O . PRO A 1 217 ? -20.643 8.270 17.946 1.00 87.81 217 PRO A O 1
ATOM 1750 N N . LEU A 1 218 ? -22.176 8.565 19.575 1.00 86.94 218 LEU A N 1
ATOM 1751 C CA . LEU A 1 218 ? -22.077 10.019 19.663 1.00 86.94 218 LEU A CA 1
ATOM 1752 C C . LEU A 1 218 ? -21.232 10.382 20.877 1.00 86.94 218 LEU A C 1
ATOM 1754 O O . LEU A 1 218 ? -21.470 9.887 21.976 1.00 86.94 218 LEU A O 1
ATOM 1758 N N . VAL A 1 219 ? -20.276 11.275 20.669 1.00 83.81 219 VAL A N 1
ATOM 1759 C CA . VAL A 1 219 ? -19.358 11.750 21.698 1.00 83.81 219 VAL A CA 1
ATOM 1760 C C . VAL A 1 219 ? -19.746 13.171 22.054 1.00 83.81 219 VAL A C 1
ATOM 1762 O O . VAL A 1 219 ? -19.839 14.034 21.180 1.00 83.81 219 VAL A O 1
ATOM 1765 N N . GLU A 1 220 ? -19.989 13.421 23.333 1.00 83.56 220 GLU A N 1
ATOM 1766 C CA . GLU A 1 220 ? -20.218 14.772 23.828 1.00 83.56 220 GLU A CA 1
ATOM 1767 C C . GLU A 1 220 ? -18.882 15.472 24.090 1.00 83.56 220 GLU A C 1
ATOM 1769 O O . GLU A 1 220 ? -18.016 14.942 24.787 1.00 83.56 220 GLU A O 1
ATOM 1774 N N . CYS A 1 221 ? -18.729 16.695 23.589 1.00 78.12 221 CYS A N 1
ATOM 1775 C CA . CYS A 1 221 ? -17.638 17.559 24.003 1.00 78.12 221 CYS A CA 1
ATOM 1776 C C . CYS A 1 221 ? -18.033 18.311 25.281 1.00 78.12 221 CYS A C 1
ATOM 1778 O O . CYS A 1 221 ? -18.861 19.221 25.243 1.00 78.12 221 CYS A O 1
ATOM 1780 N N . GLN A 1 222 ? -17.419 17.960 26.412 1.00 75.00 222 GLN A N 1
ATOM 1781 C CA . GLN A 1 222 ? -17.758 18.558 27.711 1.00 75.00 222 GLN A CA 1
ATOM 1782 C C . GLN A 1 222 ? -17.314 20.024 27.855 1.00 75.00 222 GLN A C 1
ATOM 1784 O O . GLN A 1 222 ? -17.817 20.744 28.716 1.00 75.00 222 GLN A O 1
ATOM 1789 N N . THR A 1 223 ? -16.380 20.480 27.020 1.00 73.69 223 THR A N 1
ATOM 1790 C CA . THR A 1 223 ? -15.833 21.845 27.043 1.00 73.69 223 THR A CA 1
ATOM 1791 C C . THR A 1 223 ? -16.532 22.774 26.053 1.00 73.69 223 THR A C 1
ATOM 1793 O O . THR A 1 223 ? -16.673 23.968 26.316 1.00 73.69 223 THR A O 1
ATOM 1796 N N . CYS A 1 224 ? -17.000 22.249 24.919 1.00 72.00 224 CYS A N 1
ATOM 1797 C CA . CYS A 1 224 ? -17.740 23.020 23.930 1.00 72.00 224 CYS A CA 1
ATOM 1798 C C . CYS A 1 224 ? -19.209 23.128 24.347 1.00 72.00 224 CYS A C 1
ATOM 1800 O O . CYS A 1 224 ? -20.048 22.305 23.979 1.00 72.00 224 CYS A O 1
ATOM 1802 N N . LYS A 1 225 ? -19.520 24.189 25.091 1.00 70.69 225 LYS A N 1
ATOM 1803 C CA . LYS A 1 225 ? -20.887 24.634 25.348 1.00 70.69 225 LYS A CA 1
ATOM 1804 C C . LYS A 1 225 ? -21.061 26.035 24.779 1.00 70.69 225 LYS A C 1
ATOM 1806 O O . LYS A 1 225 ? -20.307 26.940 25.121 1.00 70.69 225 LYS A O 1
ATOM 1811 N N . THR A 1 226 ? -22.060 26.212 23.927 1.00 64.94 226 THR A N 1
ATOM 1812 C CA . THR A 1 226 ? -22.480 27.542 23.462 1.00 64.94 226 THR A CA 1
ATOM 1813 C C . THR A 1 226 ? -23.826 27.877 24.078 1.00 64.94 226 THR A C 1
ATOM 1815 O O . THR A 1 226 ? -24.690 26.999 24.134 1.00 64.94 226 THR A O 1
ATOM 1818 N N . ASP A 1 227 ? -24.017 29.123 24.503 1.00 69.94 227 ASP A N 1
ATOM 1819 C CA . ASP A 1 227 ? -25.268 29.559 25.133 1.00 69.94 227 ASP A CA 1
ATOM 1820 C C . ASP A 1 227 ? -26.485 29.391 24.204 1.00 69.94 227 ASP A C 1
ATOM 1822 O O . ASP A 1 227 ? -27.567 29.054 24.679 1.00 69.94 227 ASP A O 1
ATOM 1826 N N . ASP A 1 228 ? -26.283 29.502 22.885 1.00 72.50 228 ASP A N 1
ATOM 1827 C CA . ASP A 1 228 ? -27.354 29.407 21.883 1.00 72.50 228 ASP A CA 1
ATOM 1828 C C . ASP A 1 228 ? -27.653 27.974 21.396 1.00 72.50 228 ASP A C 1
ATOM 1830 O O . ASP A 1 228 ? -28.790 27.679 21.028 1.00 72.50 228 ASP A O 1
ATOM 1834 N N . TYR A 1 229 ? -26.663 27.067 21.387 1.00 68.19 229 TYR A N 1
ATOM 1835 C CA . TYR A 1 229 ? -26.801 25.722 20.786 1.00 68.19 229 TYR A CA 1
ATOM 1836 C C . TYR A 1 229 ? -26.648 24.555 21.776 1.00 68.19 229 TYR A C 1
ATOM 1838 O O . TYR A 1 229 ? -26.807 23.397 21.395 1.00 68.19 229 TYR A O 1
ATOM 1846 N N . GLY A 1 230 ? -26.383 24.827 23.057 1.00 79.00 230 GLY A N 1
ATOM 1847 C CA . GLY A 1 230 ? -26.291 23.795 24.092 1.00 79.00 230 GLY A CA 1
ATOM 1848 C C . GLY A 1 230 ? -25.000 22.967 24.041 1.00 79.00 230 GLY A C 1
ATOM 1849 O O . GLY A 1 230 ? -23.921 23.496 23.764 1.00 79.00 230 GLY A O 1
ATOM 1850 N N . ARG A 1 231 ? -25.107 21.679 24.409 1.00 81.56 231 ARG A N 1
ATOM 1851 C CA . ARG A 1 231 ? -23.997 20.707 24.422 1.00 81.56 231 ARG A CA 1
ATOM 1852 C C . ARG A 1 231 ? -23.684 20.260 22.996 1.00 81.56 231 ARG A C 1
ATOM 1854 O O . ARG A 1 231 ? -24.598 19.922 22.244 1.00 81.56 231 ARG A O 1
ATOM 1861 N N . VAL A 1 232 ? -22.403 20.231 22.643 1.00 82.06 232 VAL A N 1
ATOM 1862 C CA . VAL A 1 232 ? -21.957 19.807 21.312 1.00 82.06 232 VAL A CA 1
ATOM 1863 C C . VAL A 1 232 ? -21.719 18.301 21.296 1.00 82.06 232 VAL A C 1
ATOM 1865 O O . VAL A 1 232 ? -20.963 17.774 22.109 1.00 82.06 232 VAL A O 1
ATOM 1868 N N . PHE A 1 233 ? -22.331 17.623 20.326 1.00 83.44 233 PHE A N 1
ATOM 1869 C CA . PHE A 1 233 ? -22.119 16.205 20.054 1.00 83.44 233 PHE A CA 1
ATOM 1870 C C . PHE A 1 233 ? -21.454 16.035 18.694 1.00 83.44 233 PHE A C 1
ATOM 1872 O O . PHE A 1 233 ? -21.824 16.700 17.725 1.00 83.44 233 PHE A O 1
ATOM 1879 N N . ILE A 1 234 ? -20.495 15.121 18.619 1.00 83.50 234 ILE A N 1
ATOM 1880 C CA . ILE A 1 234 ? -19.798 14.762 17.390 1.00 83.50 234 ILE A CA 1
ATOM 1881 C C . ILE A 1 234 ? -19.885 13.252 17.179 1.00 83.50 234 ILE A C 1
ATOM 1883 O O . ILE A 1 234 ? -19.895 12.467 18.128 1.00 83.50 234 ILE A O 1
ATOM 1887 N N . ARG A 1 235 ? -19.980 12.835 15.920 1.00 85.31 235 ARG A N 1
ATOM 1888 C CA . ARG A 1 235 ? -19.826 11.429 15.548 1.00 85.31 235 ARG A CA 1
ATOM 1889 C C . ARG A 1 235 ? -18.354 11.037 15.691 1.00 85.31 235 ARG A C 1
ATOM 1891 O O . ARG A 1 235 ? -17.453 11.854 15.507 1.00 85.31 235 ARG A O 1
ATOM 1898 N N . TRP A 1 236 ? -18.097 9.797 16.087 1.00 84.81 236 TRP A N 1
ATOM 1899 C CA . TRP A 1 236 ? -16.730 9.371 16.376 1.00 84.81 236 TRP A CA 1
ATOM 1900 C C . TRP A 1 236 ? -15.761 9.416 15.169 1.00 84.81 236 TRP A C 1
ATOM 1902 O O . TRP A 1 236 ? -14.603 9.775 15.400 1.00 84.81 236 TRP A O 1
ATOM 1912 N N . PRO A 1 237 ? -16.152 9.133 13.901 1.00 82.19 237 PRO A N 1
ATOM 1913 C CA . PRO A 1 237 ? -15.212 9.213 12.773 1.00 82.19 237 PRO A CA 1
ATOM 1914 C C . PRO A 1 237 ? -14.656 10.628 12.573 1.00 82.19 237 PRO A C 1
ATOM 1916 O O . PRO A 1 237 ? -13.490 10.837 12.230 1.00 82.19 237 PRO A O 1
ATOM 1919 N N . GLU A 1 238 ? -15.493 11.619 12.841 1.00 79.00 238 GLU A N 1
ATOM 1920 C CA . GLU A 1 238 ? -15.206 13.034 12.742 1.00 79.00 238 GLU A CA 1
ATOM 1921 C C . GLU A 1 238 ? -14.187 13.428 13.815 1.00 79.00 238 GLU A C 1
ATOM 1923 O O . GLU A 1 238 ? -13.236 14.146 13.511 1.00 79.00 238 GLU A O 1
ATOM 1928 N N . LEU A 1 239 ? -14.279 12.875 15.029 1.00 77.19 239 LEU A N 1
ATOM 1929 C CA . LEU A 1 239 ? -13.278 13.086 16.080 1.00 77.19 239 LEU A CA 1
ATOM 1930 C C . LEU A 1 239 ? -11.862 12.671 15.627 1.00 77.19 239 LEU A C 1
ATOM 1932 O O . LEU A 1 239 ? -10.892 13.394 15.861 1.00 77.19 239 LEU A O 1
ATOM 1936 N N . VAL A 1 240 ? -11.743 11.543 14.921 1.00 74.81 240 VAL A N 1
ATOM 1937 C CA . VAL A 1 240 ? -10.461 11.018 14.411 1.00 74.81 240 VAL A CA 1
ATOM 1938 C C . VAL A 1 240 ? -9.890 11.894 13.283 1.00 74.81 240 VAL A C 1
ATOM 1940 O O . VAL A 1 240 ? -8.667 12.072 13.175 1.00 74.81 240 VAL A O 1
ATOM 1943 N N . CYS A 1 241 ? -10.766 12.477 12.460 1.00 66.88 241 CYS A N 1
ATOM 1944 C CA . CYS A 1 241 ? -10.394 13.334 11.333 1.00 66.88 241 CYS A CA 1
ATOM 1945 C C . CYS A 1 241 ? -10.068 14.787 11.739 1.00 66.88 241 CYS A C 1
ATOM 1947 O O . CYS A 1 241 ? -9.091 15.349 11.240 1.00 66.88 241 CYS A O 1
ATOM 1949 N N . PHE A 1 242 ? -10.844 15.404 12.639 1.00 58.16 242 PHE A N 1
ATOM 1950 C CA . PHE A 1 242 ? -10.785 16.848 12.932 1.00 58.16 242 PHE A CA 1
ATOM 1951 C C . PHE A 1 242 ? -9.618 17.292 13.829 1.00 58.16 242 PHE A C 1
ATOM 1953 O O . PHE A 1 242 ? -9.241 18.464 13.791 1.00 58.16 242 PHE A O 1
ATOM 1960 N N . MET A 1 243 ? -8.981 16.382 14.572 1.00 53.56 243 MET A N 1
ATOM 1961 C CA . MET A 1 243 ? -7.890 16.686 15.522 1.00 53.56 243 MET A CA 1
ATOM 1962 C C . MET A 1 243 ? -6.597 17.286 14.910 1.00 53.56 243 MET A C 1
ATOM 1964 O O . MET A 1 243 ? -5.622 17.486 15.629 1.00 53.56 243 MET A O 1
ATOM 1968 N N . LEU A 1 244 ? -6.554 17.609 13.609 1.00 41.03 244 LEU A N 1
ATOM 1969 C CA . LEU A 1 244 ? -5.435 18.334 12.978 1.00 41.03 244 LEU A CA 1
ATOM 1970 C C . LEU A 1 244 ? -5.708 19.813 12.664 1.00 41.03 244 LEU A C 1
ATOM 1972 O O . LEU A 1 244 ? -4.752 20.537 12.398 1.00 41.03 244 LEU A O 1
ATOM 1976 N N . TYR A 1 245 ? -6.959 20.284 12.686 1.00 35.06 245 TYR A N 1
ATOM 1977 C CA . TYR A 1 245 ? -7.276 21.644 12.211 1.00 35.06 245 TYR A CA 1
ATOM 1978 C C . TYR A 1 245 ? -7.443 22.700 13.294 1.00 35.06 245 TYR A C 1
ATOM 1980 O O . TYR A 1 245 ? -7.585 23.883 12.993 1.00 35.06 245 TYR A O 1
ATOM 1988 N N . SER A 1 246 ? -7.354 22.319 14.557 1.00 31.91 246 SER A N 1
ATOM 1989 C CA . SER A 1 246 ? -7.476 23.278 15.637 1.00 31.91 246 SER A CA 1
ATOM 1990 C C . SER A 1 246 ? -6.681 22.807 16.830 1.00 31.91 246 SER A C 1
ATOM 1992 O O . SER A 1 246 ? -6.787 21.657 17.245 1.00 31.91 246 SER A O 1
ATOM 1994 N N . TYR A 1 247 ? -5.954 23.757 17.403 1.00 32.44 247 TYR A N 1
ATOM 1995 C CA . TYR A 1 247 ? -5.723 23.945 18.830 1.00 32.44 247 TYR A CA 1
ATOM 1996 C C . TYR A 1 247 ? -7.014 23.759 19.673 1.00 32.44 247 TYR A C 1
ATOM 1998 O O . TYR A 1 247 ? -7.386 24.618 20.462 1.00 32.44 247 TYR A O 1
ATOM 2006 N N . LEU A 1 248 ? -7.720 22.637 19.545 1.00 33.03 248 LEU A N 1
ATOM 2007 C CA . LEU A 1 248 ? -8.663 22.155 20.543 1.00 33.03 248 LEU A CA 1
ATOM 2008 C C . LEU A 1 248 ? -7.850 21.315 21.519 1.00 33.03 248 LEU A C 1
ATOM 2010 O O . LEU A 1 248 ? -7.972 20.101 21.638 1.00 33.03 248 LEU A O 1
ATOM 2014 N N . ILE A 1 249 ? -6.976 22.044 22.213 1.00 37.47 249 ILE A N 1
ATOM 2015 C CA . ILE A 1 249 ? -6.555 21.734 23.566 1.00 37.47 249 ILE A CA 1
ATOM 2016 C C . ILE A 1 249 ? -7.846 21.743 24.381 1.00 37.47 249 ILE A C 1
ATOM 2018 O O . ILE A 1 249 ? -8.289 22.770 24.882 1.00 37.47 249 ILE A O 1
ATOM 2022 N N . CYS A 1 250 ? -8.504 20.601 24.457 1.00 31.41 250 CYS A N 1
ATOM 2023 C CA . CYS A 1 250 ? -9.275 20.274 25.635 1.00 31.41 250 CYS A CA 1
ATOM 2024 C C . CYS A 1 250 ? -8.407 19.256 26.341 1.00 31.41 250 CYS A C 1
ATOM 2026 O O . CYS A 1 250 ? -8.334 18.097 25.948 1.00 31.41 250 CYS A O 1
ATOM 2028 N N . HIS A 1 251 ? -7.619 19.780 27.277 1.00 33.03 251 HIS A N 1
ATOM 2029 C CA . HIS A 1 251 ? -6.887 19.003 28.252 1.00 33.03 251 HIS A CA 1
ATOM 2030 C C . HIS A 1 251 ? -7.767 17.836 28.720 1.00 33.03 251 HIS A C 1
ATOM 2032 O O . HIS A 1 251 ? -8.769 18.050 29.395 1.00 33.03 251 HIS A O 1
ATOM 2038 N N . PHE A 1 252 ? -7.389 16.611 28.353 1.00 31.17 252 PHE A N 1
ATOM 2039 C CA . PHE A 1 252 ? -7.709 15.442 29.159 1.00 31.17 252 PHE A CA 1
ATOM 2040 C C . PHE A 1 252 ? -6.838 15.565 30.410 1.00 31.17 252 PHE A C 1
ATOM 2042 O O . PHE A 1 252 ? -5.714 15.072 30.454 1.00 31.17 252 PHE A O 1
ATOM 2049 N N . THR A 1 253 ? -7.291 16.364 31.367 1.00 28.44 253 THR A N 1
ATOM 2050 C CA . THR A 1 253 ? -6.734 16.402 32.716 1.00 28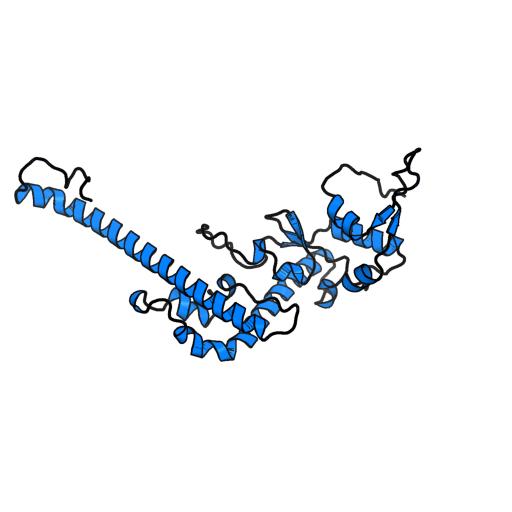.44 253 THR A CA 1
ATOM 2051 C C . THR A 1 253 ? -7.818 15.918 33.653 1.00 28.44 253 THR A C 1
ATOM 2053 O O . THR A 1 253 ? -8.915 16.482 33.641 1.00 28.44 253 THR A O 1
ATOM 2056 N N . ASP A 1 254 ? -7.479 14.891 34.429 1.00 29.25 254 ASP A N 1
ATOM 2057 C CA . ASP A 1 254 ? -8.067 14.678 35.752 1.00 29.25 254 ASP A CA 1
ATOM 2058 C C . ASP A 1 254 ? -7.944 15.950 36.613 1.00 29.25 254 ASP A C 1
ATOM 2060 O O . ASP A 1 254 ? -6.923 16.673 36.470 1.00 29.25 254 ASP A O 1
#

Secondary structure (DSSP, 8-state):
-TTSTTTS-SS---HHHHHHHHHHHHHHHHHHHHHHHHHHHHHHHHHHHHHHHHHHHHHHHTSPTT--PPPHHHHTTSTTHHIIIIIS-GGG---GGGGTTTGGGHHHHHHHHHHHHHHHHHHHHHHHH-TT--SGGGGBTT--EEETTT--EE-TTGGGT-HHHH---TT---TT-STTTTEEE-HHHHHHHHHHHHHTT--TTT-BHHHHHHH--EEEEEEEEETTTEEEEEEHHHHHHHTTSS--------